Protein AF-A0A2J8B6A9-F1 (afdb_monomer)

Solvent-accessible surface area (backbone atoms only — not comparable to full-atom values): 20763 Å² total; per-residue (Å²): 131,88,84,89,89,77,90,78,90,78,84,80,84,74,83,78,80,90,80,90,82,88,90,84,86,89,86,86,88,81,92,87,88,87,81,89,82,84,91,81,80,84,84,89,86,87,82,90,82,91,85,90,80,90,84,86,85,88,85,85,89,81,91,85,81,88,86,84,85,85,77,95,77,86,82,79,92,72,94,70,81,79,73,77,77,76,77,79,68,84,70,65,89,77,50,70,63,65,80,86,63,52,55,70,68,92,70,58,35,27,42,34,40,38,37,29,28,26,56,57,43,28,68,78,59,47,71,42,78,61,48,86,64,69,74,45,21,16,33,27,40,38,37,31,26,36,53,42,96,89,68,48,78,42,78,34,36,34,23,34,30,25,24,6,26,54,32,63,30,57,81,52,42,59,91,57,18,36,15,68,21,17,18,19,52,43,46,72,40,33,17,51,43,79,83,59,95,60,44,38,93,73,52,44,64,51,57,49,92,70,57,27,48,20,34,27,63,87,54,43,39,83,44,76,41,85,49,74,86,73,58,48,52,52,57,59,38,42,78,81,33,50,60,36,31,29,42,32,30,34,34,21,67,28,45,66,45,78,54,79,64,48,48,55,84,46,30,41,27,18,52,50,86,44,50,40,34,36,76,19,27,39,25,25,42,58,72,53,48,56,53,50,40,38,49,43,47,74,36,45,30,32,33,37,31,32,37,58,68,54,46,78,53,32,28,74,25,63,23,93,51,15,50,52,22,65,86,87,86,68,80,27,67,52,81,71,80,87,56,66,75,44,81,54,135

Mean predicted aligned error: 13.66 Å

pLDDT: mean 78.68, std 28.74, range [24.88, 98.88]

Foldseek 3Di:
DDDDDDDDDDDDDDDDDPDPPDDPDDPDDDPDDDDDDDDDDDDDDDDDDDDDDDDDDDDDDDDDDDDDDDDPDDDDDDDDDDPDPPQDFDPPVQALDDPVLADDDPFAFKEKEKAWALLQAAPVLQPDPFDPPLSNFGKIKIWMWGQDPVRDTGTFWIWIKGFFNQEADLPAFPQNRHAFAAKEWWDAKEACADADPLFAPRYHHDDLVQQFWAQAFVALDTGGDSDPVNRHHGRCSDPVNRQFRNIKIGQHAQNRVPPRRNTHDAIETADDHRRRHDSHHMHTHPVRRSVVSSSVNVTIYMYGYAYRNPCPQHSHGYDHSNRGGDDDHDGHSDDDPDIHIRGHD

Radius of gyration: 29.15 Å; Cα contacts (8 Å, |Δi|>4): 679; chains: 1; bounding box: 104×40×106 Å

Sequence (345 aa):
MNERDSRKSTGKVRVMNKNSWNVMVCALKLCLAAALFWGGSDPMAVEAAVLQKSAGAAVGQQGAEALKHSVWGQVGCAPGTGTEQEQSGIPTDQLSFDVSRFVLPSDAKTLVVVEGFAVNGGREVYQRETVEDTALWNRARVTAFVKGANGNWVPRLQSPAVLGWGGMSNKRHSGDGTTPIGLWRADTPFGWAAPDAGFPSEYEQIIPSLRTQYWSDATNRLEHSHVLTAQSGERLWEDWAKELYAYSLNTGFNRNHTHQGAGSALFLHCTKPGKPSTAGCVAMDPSAMRELLKWYAKGALYVAQAPEGQFEAVYGAFSENGDSAPGTFSPSQRQMPDTATILVP

Nearest PDB structures (foldseek):
  1ewf-assembly1_A  TM=7.718E-01  e=1.422E+00  Homo sapiens
  1bp1-assembly1_A  TM=7.281E-01  e=1.922E+00  Homo sapiens

Structure (mmCIF, N/CA/C/O backbone):
data_AF-A0A2J8B6A9-F1
#
_entry.id   AF-A0A2J8B6A9-F1
#
loop_
_atom_site.group_PDB
_atom_site.id
_atom_site.type_symbol
_atom_site.label_atom_id
_atom_site.label_alt_id
_atom_site.label_comp_id
_atom_site.label_asym_id
_atom_site.label_entity_id
_atom_site.label_seq_id
_atom_site.pdbx_PDB_ins_code
_atom_site.Cartn_x
_atom_site.Cartn_y
_atom_site.Cartn_z
_atom_site.occupancy
_atom_site.B_iso_or_equiv
_atom_site.auth_seq_id
_atom_site.auth_comp_id
_atom_site.auth_asym_id
_atom_site.auth_atom_id
_atom_site.pdbx_PDB_model_num
ATOM 1 N N . MET A 1 1 ? -35.609 7.670 -64.193 1.00 32.97 1 MET A N 1
ATOM 2 C CA . MET A 1 1 ? -34.237 7.654 -64.740 1.00 32.97 1 MET A CA 1
ATOM 3 C C . MET A 1 1 ? -33.288 8.010 -63.602 1.00 32.97 1 MET A C 1
ATOM 5 O O . MET A 1 1 ? -33.583 8.976 -62.913 1.00 32.97 1 MET A O 1
ATOM 9 N N . ASN A 1 2 ? -32.331 7.169 -63.197 1.00 31.22 2 ASN A N 1
ATOM 10 C CA . ASN A 1 2 ? -31.150 6.682 -63.948 1.00 31.22 2 ASN A CA 1
ATOM 11 C C . ASN A 1 2 ? -30.143 7.834 -64.183 1.00 31.22 2 ASN A C 1
ATOM 13 O O . ASN A 1 2 ? -30.568 8.891 -64.628 1.00 31.22 2 ASN A O 1
ATOM 17 N N . GLU A 1 3 ? -28.834 7.707 -63.930 1.00 32.34 3 GLU A N 1
ATOM 18 C CA . GLU A 1 3 ? -28.067 6.578 -63.366 1.00 32.34 3 GLU A CA 1
ATOM 19 C C . GLU A 1 3 ? -26.709 7.036 -62.779 1.00 32.34 3 GLU A C 1
ATOM 21 O O . GLU A 1 3 ? -26.498 8.224 -62.545 1.00 32.34 3 GLU A O 1
ATOM 26 N N . ARG A 1 4 ? -25.818 6.084 -62.466 1.00 34.22 4 ARG A N 1
ATOM 27 C CA . ARG A 1 4 ? -24.545 6.264 -61.741 1.00 34.22 4 ARG A CA 1
ATOM 28 C C . ARG A 1 4 ? -23.380 6.610 -62.676 1.00 34.22 4 ARG A C 1
ATOM 30 O O . ARG A 1 4 ? -23.307 6.035 -63.750 1.00 34.22 4 ARG A O 1
ATOM 37 N N . ASP A 1 5 ? -22.410 7.380 -62.180 1.00 32.41 5 ASP A N 1
ATOM 38 C CA . ASP A 1 5 ? -20.955 7.089 -62.191 1.00 32.41 5 ASP A CA 1
ATOM 39 C C . ASP A 1 5 ? -20.195 8.313 -61.629 1.00 32.41 5 ASP A C 1
ATOM 41 O O . ASP A 1 5 ? -20.717 9.422 -61.647 1.00 32.41 5 ASP A O 1
ATOM 45 N N . SER A 1 6 ? -18.917 8.287 -61.255 1.00 32.38 6 SER A N 1
ATOM 46 C CA . SER A 1 6 ? -18.077 7.477 -60.359 1.00 32.38 6 SER A CA 1
ATOM 47 C C . SER A 1 6 ? -16.661 8.088 -60.449 1.00 32.38 6 SER A C 1
ATOM 49 O O . SER A 1 6 ? -16.291 8.626 -61.490 1.00 32.38 6 SER A O 1
ATOM 51 N N . ARG A 1 7 ? -15.835 7.956 -59.392 1.00 31.31 7 ARG A N 1
ATOM 52 C CA . ARG A 1 7 ? -14.395 8.346 -59.337 1.00 31.31 7 ARG A CA 1
ATOM 53 C C . ARG A 1 7 ? -14.139 9.876 -59.438 1.00 31.31 7 ARG A C 1
ATOM 55 O O . ARG A 1 7 ? -14.638 10.563 -60.309 1.00 31.31 7 ARG A O 1
ATOM 62 N N . LYS A 1 8 ? -13.288 10.499 -58.620 1.00 31.02 8 LYS A N 1
ATOM 63 C CA . LYS A 1 8 ? -11.915 10.106 -58.262 1.00 31.02 8 LYS A CA 1
ATOM 64 C C . LYS A 1 8 ? -11.510 10.668 -56.895 1.00 31.02 8 LYS A C 1
ATOM 66 O O . LYS A 1 8 ? -11.879 11.779 -56.531 1.00 31.02 8 LYS A O 1
ATOM 71 N N . SER A 1 9 ? -10.662 9.925 -56.193 1.00 34.16 9 SER A N 1
ATOM 72 C CA . SER A 1 9 ? -9.953 10.382 -54.999 1.00 34.16 9 SER A CA 1
ATOM 73 C C . SER A 1 9 ? -8.878 11.418 -55.348 1.00 34.16 9 SER A C 1
ATOM 75 O O . SER A 1 9 ? -7.956 11.111 -56.105 1.00 34.16 9 SER A O 1
ATOM 77 N N . THR A 1 10 ? -8.928 12.600 -54.735 1.00 33.00 10 THR A N 1
ATOM 78 C CA . THR A 1 10 ? -7.799 13.540 -54.680 1.00 33.00 10 THR A CA 1
ATOM 79 C C . THR A 1 10 ? -7.288 13.616 -53.244 1.00 33.00 10 THR A C 1
ATOM 81 O O . THR A 1 10 ? -7.925 14.176 -52.353 1.00 33.00 10 THR A O 1
ATOM 84 N N . GLY A 1 11 ? -6.139 12.986 -52.993 1.00 30.36 11 GLY A N 1
ATOM 85 C CA . GLY A 1 11 ? -5.544 12.950 -51.661 1.00 30.36 11 GLY A CA 1
ATOM 86 C C . GLY A 1 11 ? -5.089 14.338 -51.213 1.00 30.36 11 GLY A C 1
ATOM 87 O O . GLY A 1 11 ? -4.263 14.966 -51.873 1.00 30.36 11 GLY A O 1
ATOM 88 N N . LYS A 1 12 ? -5.574 14.802 -50.056 1.00 30.66 12 LYS A N 1
ATOM 89 C CA . LYS A 1 12 ? -4.936 15.912 -49.342 1.00 30.66 12 LYS A CA 1
ATOM 90 C C . LYS A 1 12 ? -3.748 15.369 -48.557 1.00 30.66 12 LYS A C 1
ATOM 92 O O . LYS A 1 12 ? -3.916 14.774 -47.495 1.00 30.66 12 LYS A O 1
ATOM 97 N N . VAL A 1 13 ? -2.549 15.608 -49.083 1.00 28.69 13 VAL A N 1
ATOM 98 C CA . VAL A 1 13 ? -1.290 15.442 -48.352 1.00 28.69 13 VAL A CA 1
ATOM 99 C C . VAL A 1 13 ? -1.339 16.341 -47.116 1.00 28.69 13 VAL A C 1
ATOM 101 O O . VAL A 1 13 ? -1.289 17.566 -47.231 1.00 28.69 13 VAL A O 1
ATOM 104 N N . ARG A 1 14 ? -1.455 15.746 -45.926 1.00 29.11 14 ARG A N 1
ATOM 105 C CA . ARG A 1 14 ? -1.295 16.471 -44.663 1.00 29.11 14 ARG A CA 1
ATOM 106 C C . ARG A 1 14 ? 0.167 16.358 -44.252 1.00 29.11 14 ARG A C 1
ATOM 108 O O . ARG A 1 14 ? 0.639 15.268 -43.942 1.00 29.11 14 ARG A O 1
ATOM 115 N N . VAL A 1 15 ? 0.879 17.481 -44.298 1.00 31.05 15 VAL A N 1
ATOM 116 C CA . VAL A 1 15 ? 2.296 17.568 -43.925 1.00 31.05 15 VAL A CA 1
ATOM 117 C C . VAL A 1 15 ? 2.469 17.074 -42.487 1.00 31.05 15 VAL A C 1
ATOM 119 O O . VAL A 1 15 ? 1.924 17.665 -41.554 1.00 31.05 15 VAL A O 1
ATOM 122 N N . MET A 1 16 ? 3.209 15.978 -42.310 1.00 27.47 16 MET A N 1
ATOM 123 C CA . MET A 1 16 ? 3.571 15.466 -40.990 1.00 27.47 16 MET A CA 1
ATOM 124 C C . MET A 1 16 ? 4.604 16.399 -40.360 1.00 27.47 16 MET A C 1
ATOM 126 O O . MET A 1 16 ? 5.715 16.544 -40.870 1.00 27.47 16 MET A O 1
ATOM 130 N N . ASN A 1 17 ? 4.240 17.018 -39.238 1.00 28.77 17 ASN A N 1
ATOM 131 C CA . ASN A 1 17 ? 5.184 17.772 -38.426 1.00 28.77 17 ASN A CA 1
ATOM 132 C C . ASN A 1 17 ? 6.174 16.792 -37.769 1.00 28.77 17 ASN A C 1
ATOM 134 O O . ASN A 1 17 ? 5.762 15.878 -37.052 1.00 28.77 17 ASN A O 1
ATOM 138 N N . LYS A 1 18 ? 7.476 16.958 -38.027 1.00 35.41 18 LYS A N 1
ATOM 139 C CA . LYS A 1 18 ? 8.529 16.115 -37.448 1.00 35.41 18 LYS A CA 1
ATOM 140 C C . LYS A 1 18 ? 8.746 16.491 -35.981 1.00 35.41 18 LYS A C 1
ATOM 142 O O . LYS A 1 18 ? 9.539 17.378 -35.701 1.00 35.41 18 LYS A O 1
ATOM 147 N N . ASN A 1 19 ? 8.083 15.789 -35.063 1.00 32.94 19 ASN A N 1
ATOM 148 C CA . ASN A 1 19 ? 8.470 15.761 -33.644 1.00 32.94 19 ASN A CA 1
ATOM 149 C C . ASN A 1 19 ? 8.033 14.454 -32.949 1.00 32.94 19 ASN A C 1
ATOM 151 O O . ASN A 1 19 ? 7.480 14.447 -31.856 1.00 32.94 19 ASN A O 1
ATOM 155 N N . SER A 1 20 ? 8.275 13.322 -33.617 1.00 37.12 20 SER A N 1
ATOM 156 C CA . SER A 1 20 ? 7.908 11.971 -33.164 1.00 37.12 20 SER A CA 1
ATOM 157 C C . SER A 1 20 ? 9.138 11.087 -32.896 1.00 37.12 20 SER A C 1
ATOM 159 O O . SER A 1 20 ? 9.178 9.939 -33.330 1.00 37.12 20 SER A O 1
ATOM 161 N N . TRP A 1 21 ? 10.163 11.640 -32.241 1.00 30.45 21 TRP A N 1
ATOM 162 C CA . TRP A 1 21 ? 11.394 10.942 -31.838 1.00 30.45 21 TRP A CA 1
ATOM 163 C C . TRP A 1 21 ? 11.936 11.561 -30.538 1.00 30.45 21 TRP A C 1
ATOM 165 O O . TRP A 1 21 ? 12.802 12.425 -30.607 1.00 30.45 21 TRP A O 1
ATOM 175 N N . ASN A 1 22 ? 11.377 11.177 -29.377 1.00 32.41 22 ASN A N 1
ATOM 176 C CA . ASN A 1 22 ? 12.022 11.227 -28.044 1.00 32.41 22 ASN A CA 1
ATOM 177 C C . ASN A 1 22 ? 11.078 10.753 -26.912 1.00 32.41 22 ASN A C 1
ATOM 179 O O . ASN A 1 22 ? 10.767 11.497 -25.988 1.00 32.41 22 ASN A O 1
ATOM 183 N N . VAL A 1 23 ? 10.643 9.487 -26.957 1.00 34.50 23 VAL A N 1
ATOM 184 C CA . VAL A 1 23 ? 10.072 8.779 -25.785 1.00 34.50 23 VAL A CA 1
ATOM 185 C C . VAL A 1 23 ? 10.621 7.345 -25.749 1.00 34.50 23 VAL A C 1
ATOM 187 O O . VAL A 1 23 ? 9.874 6.377 -25.804 1.00 34.50 23 VAL A O 1
ATOM 190 N N . MET A 1 24 ? 11.954 7.192 -25.765 1.00 31.38 24 MET A N 1
ATOM 191 C CA . MET A 1 24 ? 12.592 5.862 -25.698 1.00 31.38 24 MET A CA 1
ATOM 192 C C . MET A 1 24 ? 14.049 5.866 -25.185 1.00 31.38 24 MET A C 1
ATOM 194 O O . MET A 1 24 ? 14.840 5.009 -25.564 1.00 31.38 24 MET A O 1
ATOM 198 N N . VAL A 1 25 ? 14.434 6.816 -24.319 1.00 31.91 25 VAL A N 1
ATOM 199 C CA . VAL A 1 25 ? 15.733 6.778 -23.607 1.00 31.91 25 VAL A CA 1
ATOM 200 C C . VAL A 1 25 ? 15.581 7.327 -22.182 1.00 31.91 25 VAL A C 1
ATOM 202 O O . VAL A 1 25 ? 15.851 8.498 -21.928 1.00 31.91 25 VAL A O 1
ATOM 205 N N . CYS A 1 26 ? 15.148 6.490 -21.234 1.00 31.34 26 CYS A N 1
ATOM 206 C CA . CYS A 1 26 ? 15.199 6.832 -19.803 1.00 31.34 26 CYS A CA 1
ATOM 207 C C . CYS A 1 26 ? 15.308 5.603 -18.876 1.00 31.34 26 CYS A C 1
ATOM 209 O O . CYS A 1 26 ? 14.661 5.539 -17.840 1.00 31.34 26 CYS A O 1
ATOM 211 N N . ALA A 1 27 ? 16.120 4.611 -19.262 1.00 29.75 27 ALA A N 1
ATOM 212 C CA . ALA A 1 27 ? 16.391 3.420 -18.441 1.00 29.75 27 ALA A CA 1
ATOM 213 C C . ALA A 1 27 ? 17.799 2.815 -18.654 1.00 29.75 27 ALA A C 1
ATOM 215 O O . ALA A 1 27 ? 18.036 1.666 -18.303 1.00 29.75 27 ALA A O 1
ATOM 216 N N . LEU A 1 28 ? 18.741 3.551 -19.264 1.00 30.12 28 LEU A N 1
ATOM 217 C CA . LEU A 1 28 ? 20.089 3.030 -19.538 1.00 30.12 28 LEU A CA 1
ATOM 218 C C . LEU A 1 28 ? 21.162 4.135 -19.516 1.00 30.12 28 LEU A C 1
ATOM 220 O O . LEU A 1 28 ? 21.695 4.524 -20.556 1.00 30.12 28 LEU A O 1
ATOM 224 N N . LYS A 1 29 ? 21.448 4.688 -18.327 1.00 32.31 29 LYS A N 1
ATOM 225 C CA . LYS A 1 29 ? 22.612 5.571 -18.105 1.00 32.31 29 LYS A CA 1
ATOM 226 C C . LYS A 1 29 ? 22.976 5.743 -16.622 1.00 32.31 29 LYS A C 1
ATOM 228 O O . LYS A 1 29 ? 22.876 6.830 -16.072 1.00 32.31 29 LYS A O 1
ATOM 233 N N . LEU A 1 30 ? 23.423 4.656 -16.002 1.00 31.30 30 LEU A N 1
ATOM 234 C CA . LEU A 1 30 ? 24.285 4.600 -14.813 1.00 31.30 30 LEU A CA 1
ATOM 235 C C . LEU A 1 30 ? 24.896 3.183 -14.793 1.00 31.30 30 LEU A C 1
ATOM 237 O O . LEU A 1 30 ? 24.262 2.257 -15.292 1.00 31.30 30 LEU A O 1
ATOM 241 N N . CYS A 1 31 ? 26.129 3.036 -14.294 1.00 30.39 31 CYS A N 1
ATOM 242 C CA . CYS A 1 31 ? 26.956 1.811 -14.352 1.00 30.39 31 CYS A CA 1
ATOM 243 C C . CYS A 1 31 ? 27.620 1.454 -15.705 1.00 30.39 31 CYS A C 1
ATOM 245 O O . CYS A 1 31 ? 27.477 0.336 -16.190 1.00 30.39 31 CYS A O 1
ATOM 247 N N . LEU A 1 32 ? 28.453 2.355 -16.256 1.00 28.86 32 LEU A N 1
ATOM 248 C CA . LEU A 1 32 ? 29.732 1.953 -16.884 1.00 28.86 32 LEU A CA 1
ATOM 249 C C . LEU A 1 32 ? 30.716 3.142 -16.984 1.00 28.86 32 LEU A C 1
ATOM 251 O O . LEU A 1 32 ? 30.678 3.900 -17.950 1.00 28.86 32 LEU A O 1
ATOM 255 N N . ALA A 1 33 ? 31.582 3.326 -15.979 1.00 25.94 33 ALA A N 1
ATOM 256 C CA . ALA A 1 33 ? 32.641 4.349 -16.000 1.00 25.94 33 ALA A CA 1
ATOM 257 C C . ALA A 1 33 ? 33.774 4.082 -14.980 1.00 25.94 33 ALA A C 1
ATOM 259 O O . ALA A 1 33 ? 34.029 4.922 -14.124 1.00 25.94 33 ALA A O 1
ATOM 260 N N . ALA A 1 34 ? 34.443 2.922 -15.051 1.00 30.94 34 ALA A N 1
ATOM 261 C CA . ALA A 1 34 ? 35.724 2.679 -14.359 1.00 30.94 34 ALA A CA 1
ATOM 262 C C . ALA A 1 34 ? 36.461 1.423 -14.884 1.00 30.94 34 ALA A C 1
ATOM 264 O O . ALA A 1 34 ? 36.744 0.502 -14.123 1.00 30.94 34 ALA A O 1
ATOM 265 N N . ALA A 1 35 ? 36.765 1.351 -16.186 1.00 27.75 35 ALA A N 1
ATOM 266 C CA . ALA A 1 35 ? 37.696 0.347 -16.713 1.00 27.75 35 ALA A CA 1
ATOM 267 C C . ALA A 1 35 ? 38.357 0.803 -18.026 1.00 27.75 35 ALA A C 1
ATOM 269 O O . ALA A 1 35 ? 37.677 1.346 -18.893 1.00 27.75 35 ALA A O 1
ATOM 270 N N . LEU A 1 36 ? 39.649 0.464 -18.169 1.00 27.75 36 LEU A N 1
ATOM 271 C CA . LEU A 1 36 ? 40.512 0.554 -19.364 1.00 27.75 36 LEU A CA 1
ATOM 272 C C . LEU A 1 36 ? 41.134 1.924 -19.713 1.00 27.75 36 LEU A C 1
ATOM 274 O O . LEU A 1 36 ? 40.600 2.658 -20.534 1.00 27.75 36 LEU A O 1
ATOM 278 N N . PHE A 1 37 ? 42.322 2.176 -19.135 1.00 27.23 37 PHE A N 1
ATOM 279 C CA . PHE A 1 37 ? 43.530 2.814 -19.717 1.00 27.23 37 PHE A CA 1
ATOM 280 C C . PHE A 1 37 ? 44.555 3.046 -18.579 1.00 27.23 37 PHE A C 1
ATOM 282 O O . PHE A 1 37 ? 44.257 3.807 -17.666 1.00 27.23 37 PHE A O 1
ATOM 289 N N . TRP A 1 38 ? 45.780 2.506 -18.536 1.00 28.06 38 TRP A N 1
ATOM 290 C CA . TRP A 1 38 ? 46.420 1.335 -19.182 1.00 28.06 38 TRP A CA 1
ATOM 291 C C . TRP A 1 38 ? 46.265 0.091 -18.247 1.00 28.06 38 TRP A C 1
ATOM 293 O O . TRP A 1 38 ? 45.371 0.106 -17.407 1.00 28.06 38 TRP A O 1
ATOM 303 N N . GLY A 1 39 ? 46.982 -1.047 -18.300 1.00 25.66 39 GLY A N 1
ATOM 304 C CA . GLY A 1 39 ? 47.982 -1.589 -19.236 1.00 25.66 39 GLY A CA 1
ATOM 305 C C . GLY A 1 39 ? 49.393 -1.796 -18.641 1.00 25.66 39 GLY A C 1
ATOM 306 O O . GLY A 1 39 ? 50.216 -0.896 -18.748 1.00 25.66 39 GLY A O 1
ATOM 307 N N . GLY A 1 40 ? 49.703 -2.999 -18.125 1.00 25.14 40 GLY A N 1
ATOM 308 C CA . GLY A 1 40 ? 51.096 -3.477 -17.976 1.00 25.14 40 GLY A CA 1
ATOM 309 C C . GLY A 1 40 ? 51.511 -4.118 -16.638 1.00 25.14 40 GLY A C 1
ATOM 310 O O . GLY A 1 40 ? 51.745 -3.415 -15.666 1.00 25.14 40 GLY A O 1
ATOM 311 N N . SER A 1 41 ? 51.715 -5.443 -16.671 1.00 29.33 41 SER A N 1
ATOM 312 C CA . SER A 1 41 ? 52.765 -6.219 -15.962 1.00 29.33 41 SER A CA 1
ATOM 313 C C . SER A 1 41 ? 53.006 -6.065 -14.442 1.00 29.33 41 SER A C 1
ATOM 315 O O . SER A 1 41 ? 53.743 -5.187 -14.002 1.00 29.33 41 SER A O 1
ATOM 317 N N . ASP A 1 42 ? 52.576 -7.091 -13.696 1.00 29.08 42 ASP A N 1
ATOM 318 C CA . ASP A 1 42 ? 53.376 -7.769 -12.649 1.00 29.08 42 ASP A CA 1
ATOM 319 C C . ASP A 1 42 ? 54.750 -8.240 -13.214 1.00 29.08 42 ASP A C 1
ATOM 321 O O . ASP A 1 42 ? 54.808 -8.459 -14.433 1.00 29.08 42 ASP A O 1
ATOM 325 N N . PRO A 1 43 ? 55.832 -8.481 -12.415 1.00 40.56 43 PRO A N 1
ATOM 326 C CA . PRO A 1 43 ? 55.732 -9.248 -11.157 1.00 40.56 43 PRO A CA 1
ATOM 327 C C . PRO A 1 43 ? 56.775 -9.011 -10.018 1.00 40.56 43 PRO A C 1
ATOM 329 O O . PRO A 1 43 ? 57.821 -8.396 -10.198 1.00 40.56 43 PRO A O 1
ATOM 332 N N . MET A 1 44 ? 56.542 -9.727 -8.903 1.00 26.81 44 MET A N 1
ATOM 333 C CA . MET A 1 44 ? 57.502 -10.215 -7.880 1.00 26.81 44 MET A CA 1
ATOM 334 C C . MET A 1 44 ? 58.108 -9.248 -6.836 1.00 26.81 44 MET A C 1
ATOM 336 O O . MET A 1 44 ? 58.248 -8.045 -7.024 1.00 26.81 44 MET A O 1
ATOM 340 N N . ALA A 1 45 ? 58.439 -9.838 -5.679 1.00 29.25 45 ALA A N 1
ATOM 341 C CA . ALA A 1 45 ? 58.787 -9.182 -4.415 1.00 29.25 45 ALA A CA 1
ATOM 342 C C . ALA A 1 45 ? 60.301 -9.120 -4.126 1.00 29.25 45 ALA A C 1
ATOM 344 O O . ALA A 1 45 ? 61.033 -10.014 -4.543 1.00 29.25 45 ALA A O 1
ATOM 345 N N . VAL A 1 46 ? 60.732 -8.141 -3.310 1.00 27.83 46 VAL A N 1
ATOM 346 C CA . VAL A 1 46 ? 61.993 -8.158 -2.527 1.00 27.83 46 VAL A CA 1
ATOM 347 C C . VAL A 1 46 ? 61.792 -7.424 -1.183 1.00 27.83 46 VAL A C 1
ATOM 349 O O . VAL A 1 46 ? 60.951 -6.533 -1.071 1.00 27.83 46 VAL A O 1
ATOM 352 N N . GLU A 1 47 ? 62.545 -7.831 -0.159 1.00 27.56 47 GLU A N 1
ATOM 353 C CA . GLU A 1 47 ? 62.461 -7.412 1.250 1.00 27.56 47 GLU A CA 1
ATOM 354 C C . GLU A 1 47 ? 63.223 -6.114 1.632 1.00 27.56 47 GLU A C 1
ATOM 356 O O . GLU A 1 47 ? 64.124 -5.657 0.938 1.00 27.56 47 GLU A O 1
ATOM 361 N N . ALA A 1 48 ? 62.866 -5.591 2.816 1.00 25.25 48 ALA A N 1
ATOM 362 C CA . ALA A 1 48 ? 63.698 -5.016 3.896 1.00 25.25 48 ALA A CA 1
ATOM 363 C C . ALA A 1 48 ? 64.984 -4.179 3.637 1.00 25.25 48 ALA A C 1
ATOM 365 O O . ALA A 1 48 ? 65.995 -4.690 3.173 1.00 25.25 48 ALA A O 1
ATOM 366 N N . ALA A 1 49 ? 65.002 -2.953 4.198 1.00 26.64 49 ALA A N 1
ATOM 367 C CA . ALA A 1 49 ? 66.049 -2.360 5.075 1.00 26.64 49 ALA A CA 1
ATOM 368 C C . ALA A 1 49 ? 65.676 -0.882 5.369 1.00 26.64 49 ALA A C 1
ATOM 370 O O . ALA A 1 49 ? 65.465 -0.103 4.450 1.00 26.64 49 ALA A O 1
ATOM 371 N N . VAL A 1 50 ? 65.378 -0.456 6.603 1.00 24.88 50 VAL A N 1
ATOM 372 C CA . VAL A 1 50 ? 66.318 -0.077 7.684 1.00 24.88 50 VAL A CA 1
ATOM 373 C C . VAL A 1 50 ? 67.354 0.983 7.280 1.00 24.88 50 VAL A C 1
ATOM 375 O O . VAL A 1 50 ? 68.370 0.650 6.681 1.00 24.88 50 VAL A O 1
ATOM 378 N N . LEU A 1 51 ? 67.180 2.220 7.774 1.00 26.92 51 LEU A N 1
ATOM 379 C CA . LEU A 1 51 ? 68.281 3.007 8.354 1.00 26.92 51 LEU A CA 1
ATOM 380 C C . LEU A 1 51 ? 67.779 4.163 9.243 1.00 26.92 51 LEU A C 1
ATOM 382 O O . LEU A 1 51 ? 66.974 4.994 8.835 1.00 26.92 51 LEU A O 1
ATOM 386 N N . GLN A 1 52 ? 68.274 4.202 10.483 1.00 27.86 52 GLN A N 1
ATOM 387 C CA . GLN A 1 52 ? 68.073 5.288 11.451 1.00 27.86 52 GLN A CA 1
ATOM 388 C C . GLN A 1 52 ? 69.128 6.389 11.269 1.00 27.86 52 GLN A C 1
ATOM 390 O O . GLN A 1 52 ? 70.266 6.063 10.927 1.00 27.86 52 GLN A O 1
ATOM 395 N N . LYS A 1 53 ? 68.804 7.629 11.681 1.00 28.73 53 LYS A N 1
ATOM 396 C CA . LYS A 1 53 ? 69.565 8.461 12.659 1.00 28.73 53 LYS A CA 1
ATOM 397 C C . LYS A 1 53 ? 68.909 9.852 12.802 1.00 28.73 53 LYS A C 1
ATOM 399 O O . LYS A 1 53 ? 68.632 10.490 11.800 1.00 28.73 53 LYS A O 1
ATOM 404 N N . SER A 1 54 ? 68.396 10.216 13.989 1.00 28.94 54 SER A N 1
ATOM 405 C CA . SER A 1 54 ? 69.063 10.988 15.077 1.00 28.94 54 SER A CA 1
ATOM 406 C C . SER A 1 54 ? 69.295 12.467 14.720 1.00 28.94 54 SER A C 1
ATOM 408 O O . SER A 1 54 ? 69.793 12.719 13.63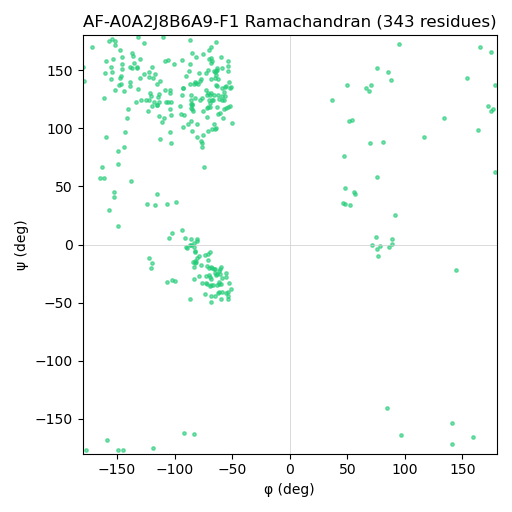4 1.00 28.94 54 SER A O 1
ATOM 410 N N . ALA A 1 55 ? 69.081 13.490 15.552 1.00 27.50 55 ALA A N 1
ATOM 411 C CA . ALA A 1 55 ? 68.603 13.677 16.938 1.00 27.50 55 ALA A CA 1
ATOM 412 C C . ALA A 1 55 ? 68.062 15.142 17.017 1.00 27.50 55 ALA A C 1
ATOM 414 O O . ALA A 1 55 ? 68.212 15.870 16.042 1.00 27.50 55 ALA A O 1
ATOM 415 N N . GLY A 1 56 ? 67.456 15.711 18.064 1.00 25.61 56 GLY A N 1
ATOM 416 C CA . GLY A 1 56 ? 67.084 15.293 19.421 1.00 25.61 56 GLY A CA 1
ATOM 417 C C . GLY A 1 56 ? 67.021 16.544 20.326 1.00 25.61 56 GLY A C 1
ATOM 418 O O . GLY A 1 56 ? 67.825 17.445 20.125 1.00 25.61 56 GLY A O 1
ATOM 419 N N . ALA A 1 57 ? 66.085 16.620 21.282 1.00 28.28 57 ALA A N 1
ATOM 420 C CA . ALA A 1 57 ? 66.088 17.518 22.457 1.00 28.28 57 ALA A CA 1
ATOM 421 C C . ALA A 1 57 ? 64.802 17.306 23.287 1.00 28.28 57 ALA A C 1
ATOM 423 O O . ALA A 1 57 ? 63.716 17.198 22.723 1.00 28.28 57 ALA A O 1
ATOM 424 N N . ALA A 1 58 ? 64.924 17.252 24.616 1.00 26.83 58 ALA A N 1
ATOM 425 C CA . ALA A 1 58 ? 63.803 17.315 25.570 1.00 26.83 58 ALA A CA 1
ATOM 426 C C . ALA A 1 58 ? 63.475 18.807 25.886 1.00 26.83 58 ALA A C 1
ATOM 428 O O . ALA A 1 58 ? 64.175 19.680 25.385 1.00 26.83 58 ALA A O 1
ATOM 429 N N . VAL A 1 59 ? 62.464 19.237 26.655 1.00 27.33 59 VAL A N 1
ATOM 430 C CA . VAL A 1 59 ? 61.736 18.699 27.827 1.00 27.33 59 VAL A CA 1
ATOM 431 C C . VAL A 1 59 ? 60.331 19.340 27.867 1.00 27.33 59 VAL A C 1
ATOM 433 O O . VAL A 1 59 ? 60.191 20.488 27.457 1.00 27.33 59 VAL A O 1
ATOM 436 N N . GLY A 1 60 ? 59.316 18.675 28.440 1.00 26.77 60 GLY A N 1
ATOM 437 C CA . GLY A 1 60 ? 58.074 19.353 28.858 1.00 26.77 60 GLY A CA 1
ATOM 438 C C . GLY A 1 60 ? 56.891 18.418 29.128 1.00 26.77 60 GLY A C 1
ATOM 439 O O . GLY A 1 60 ? 56.202 18.015 28.199 1.00 26.77 60 GLY A O 1
ATOM 440 N N . GLN A 1 61 ? 56.635 18.079 30.395 1.00 26.75 61 GLN A N 1
ATOM 441 C CA . GLN A 1 61 ? 55.415 17.367 30.805 1.00 26.75 61 GLN A CA 1
ATOM 442 C C . GLN A 1 61 ? 54.242 18.344 30.972 1.00 26.75 61 GLN A C 1
ATOM 444 O O . GLN A 1 61 ? 54.433 19.369 31.620 1.00 26.75 61 GLN A O 1
ATOM 449 N N . GLN A 1 62 ? 53.034 17.962 30.534 1.00 29.00 62 GLN A N 1
ATOM 450 C CA . GLN A 1 62 ? 51.809 17.959 31.364 1.00 29.00 62 GLN A CA 1
ATOM 451 C C . GLN A 1 62 ? 50.577 17.431 30.598 1.00 29.00 62 GLN A C 1
ATOM 453 O O . GLN A 1 62 ? 50.375 17.765 29.438 1.00 29.00 62 GLN A O 1
ATOM 458 N N . GLY A 1 63 ? 49.737 16.653 31.295 1.00 26.48 63 GLY A N 1
ATOM 459 C CA . GLY A 1 63 ? 48.284 16.570 31.068 1.00 26.48 63 GLY A CA 1
ATOM 460 C C . GLY A 1 63 ? 47.758 15.908 29.787 1.00 26.48 63 GLY A C 1
ATOM 461 O O . GLY A 1 63 ? 47.378 16.601 28.850 1.00 26.48 63 GLY A O 1
ATOM 462 N N . ALA A 1 64 ? 47.579 14.584 29.806 1.00 28.38 64 ALA A N 1
ATOM 463 C CA . ALA A 1 64 ? 46.630 13.895 28.924 1.00 28.38 64 ALA A CA 1
ATOM 464 C C . ALA A 1 64 ? 45.974 12.723 29.675 1.00 28.38 64 ALA A C 1
ATOM 466 O O . ALA A 1 64 ? 46.552 11.641 29.790 1.00 28.38 64 ALA A O 1
ATOM 467 N N . GLU A 1 65 ? 44.780 12.950 30.222 1.00 28.91 65 GLU A N 1
ATOM 468 C CA . GLU A 1 65 ? 43.956 11.894 30.816 1.00 28.91 65 GLU A CA 1
ATOM 469 C C . GLU A 1 65 ? 43.148 11.155 29.740 1.00 28.91 65 GLU A C 1
ATOM 471 O O . GLU A 1 65 ? 42.597 11.787 28.849 1.00 28.91 65 GLU A O 1
ATOM 476 N N . ALA A 1 66 ? 43.097 9.823 29.883 1.00 28.52 66 ALA A N 1
ATOM 477 C CA . ALA A 1 66 ? 41.917 8.948 29.779 1.00 28.52 66 ALA A CA 1
ATOM 478 C C . ALA A 1 66 ? 40.965 9.083 28.544 1.00 28.52 66 ALA A C 1
ATOM 480 O O . ALA A 1 66 ? 40.558 10.156 28.135 1.00 28.52 66 ALA A O 1
ATOM 481 N N . LEU A 1 67 ? 40.469 8.021 27.898 1.00 29.39 67 LEU A N 1
ATOM 482 C CA . LEU A 1 67 ? 40.247 6.634 28.321 1.00 29.39 67 LEU A CA 1
ATOM 483 C C . LEU A 1 67 ? 40.449 5.662 27.141 1.00 29.39 67 LEU A C 1
ATOM 485 O O . LEU A 1 67 ? 40.022 5.928 26.018 1.00 29.39 67 LEU A O 1
ATOM 489 N N . LYS A 1 68 ? 40.979 4.468 27.423 1.00 25.92 68 LYS A N 1
ATOM 490 C CA . LYS A 1 68 ? 40.736 3.256 26.625 1.00 25.92 68 LYS A CA 1
ATOM 491 C C . LYS A 1 68 ? 40.489 2.070 27.558 1.00 25.92 68 LYS A C 1
ATOM 493 O O . LYS A 1 68 ? 41.099 1.991 28.618 1.00 25.92 68 LYS A O 1
ATOM 498 N N . HIS A 1 69 ? 39.706 1.120 27.045 1.00 28.27 69 HIS A N 1
ATOM 499 C CA . HIS A 1 69 ? 39.434 -0.235 27.543 1.00 28.27 69 HIS A CA 1
ATOM 500 C C . HIS A 1 69 ? 38.338 -0.457 28.594 1.00 28.27 69 HIS A C 1
ATOM 502 O O . HIS A 1 69 ? 38.146 0.301 29.539 1.00 28.27 69 HIS A O 1
ATOM 508 N N . SER A 1 70 ? 37.773 -1.664 28.442 1.00 27.31 70 SER A N 1
ATOM 509 C CA . SER A 1 70 ? 37.030 -2.479 29.408 1.00 27.31 70 SER A CA 1
ATOM 510 C C . SER A 1 70 ? 35.512 -2.231 29.493 1.00 27.31 70 SER A C 1
ATOM 512 O O . SER A 1 70 ? 35.064 -1.100 29.367 1.00 27.31 70 SER A O 1
ATOM 514 N N . VAL A 1 71 ? 34.663 -3.256 29.666 1.00 27.55 71 VAL A N 1
ATOM 515 C CA . VAL A 1 71 ? 34.851 -4.721 29.509 1.00 27.55 71 VAL A CA 1
ATOM 516 C C . VAL A 1 71 ? 33.470 -5.379 29.320 1.00 27.55 71 VAL A C 1
ATOM 518 O O . VAL A 1 71 ? 32.460 -4.819 29.738 1.00 27.55 71 VAL A O 1
ATOM 521 N N . TRP A 1 72 ? 33.412 -6.580 28.734 1.00 29.12 72 TRP A N 1
ATOM 522 C CA . TRP A 1 72 ? 32.222 -7.440 28.820 1.00 29.12 72 TRP A CA 1
ATOM 523 C C . TRP A 1 72 ? 31.991 -7.894 30.273 1.00 29.12 72 TRP A C 1
ATOM 525 O O . TRP A 1 72 ? 32.691 -8.778 30.768 1.00 29.12 72 TRP A O 1
ATOM 535 N N . GLY A 1 73 ? 31.017 -7.293 30.956 1.00 27.06 73 GLY A N 1
ATOM 536 C CA . GLY A 1 73 ? 30.605 -7.691 32.303 1.00 27.06 73 GLY A CA 1
ATOM 537 C C . GLY A 1 73 ? 29.577 -8.823 32.280 1.00 27.06 73 GLY A C 1
ATOM 538 O O . GLY A 1 73 ? 28.517 -8.689 31.672 1.00 27.06 73 GLY A O 1
ATOM 539 N N . GLN A 1 74 ? 29.872 -9.927 32.969 1.00 28.97 74 GLN A N 1
ATOM 540 C CA . GLN A 1 74 ? 28.887 -10.971 33.268 1.00 28.97 74 GLN A CA 1
ATOM 541 C C . GLN A 1 74 ? 27.788 -10.414 34.185 1.00 28.97 74 GLN A C 1
ATOM 543 O O . GLN A 1 74 ? 28.089 -9.667 35.116 1.00 28.97 74 GLN A O 1
ATOM 548 N N . VAL A 1 75 ? 26.538 -10.844 33.992 1.00 32.38 75 VAL A N 1
ATOM 549 C CA . VAL A 1 75 ? 25.444 -10.582 34.942 1.00 32.38 75 VAL A CA 1
ATOM 550 C C . VAL A 1 75 ? 24.970 -11.910 35.528 1.00 32.38 75 VAL A C 1
ATOM 552 O O . VAL A 1 75 ? 24.586 -12.819 34.795 1.00 32.38 75 VAL A O 1
ATOM 555 N N . GLY A 1 76 ? 25.067 -12.042 36.851 1.00 26.33 76 GLY A N 1
ATOM 556 C CA . GLY A 1 76 ? 24.663 -13.241 37.584 1.00 26.33 76 GLY A CA 1
ATOM 557 C C . GLY A 1 76 ? 23.157 -13.300 37.849 1.00 26.33 76 GLY A C 1
ATOM 558 O O . GLY A 1 76 ? 22.459 -12.290 37.808 1.00 26.33 76 GLY A O 1
ATOM 559 N N . CYS A 1 77 ? 22.660 -14.498 38.157 1.00 28.64 77 CYS A N 1
ATOM 560 C CA . CYS A 1 77 ? 21.259 -14.713 38.510 1.00 28.64 77 CYS A CA 1
ATOM 561 C C . CYS A 1 77 ? 20.923 -14.144 39.898 1.00 28.64 77 CYS A C 1
ATOM 563 O O . CYS A 1 77 ? 21.536 -14.529 40.893 1.00 28.64 77 CYS A O 1
ATOM 565 N N . ALA A 1 78 ? 19.869 -13.334 39.969 1.00 31.25 78 ALA A N 1
ATOM 566 C CA . ALA A 1 78 ? 19.090 -13.091 41.180 1.00 31.25 78 ALA A CA 1
ATOM 567 C C . ALA A 1 78 ? 17.597 -13.049 40.793 1.00 31.25 78 ALA A C 1
ATOM 569 O O . ALA A 1 78 ? 17.274 -12.504 39.734 1.00 31.25 78 ALA A O 1
ATOM 570 N N . PRO A 1 79 ? 16.678 -13.627 41.590 1.00 34.81 79 PRO A N 1
ATOM 571 C CA . PRO A 1 79 ? 15.260 -13.666 41.251 1.00 34.81 79 PRO A CA 1
ATOM 572 C C . PRO A 1 79 ? 14.607 -12.304 41.518 1.00 34.81 79 PRO A C 1
ATOM 574 O O . PRO A 1 79 ? 14.101 -12.038 42.606 1.00 34.81 79 PRO A O 1
ATOM 577 N N . GLY A 1 80 ? 14.626 -11.431 40.511 1.00 31.28 80 GLY A N 1
ATOM 578 C CA . GLY A 1 80 ? 13.817 -10.216 40.504 1.00 31.28 80 GLY A CA 1
ATOM 579 C C . GLY A 1 80 ? 12.335 -10.565 40.384 1.00 31.28 80 GLY A C 1
ATOM 580 O O . GLY A 1 80 ? 11.945 -11.334 39.507 1.00 31.28 80 GLY A O 1
ATOM 581 N N . THR A 1 81 ? 11.506 -9.995 41.260 1.00 31.44 81 THR A N 1
ATOM 582 C CA . THR A 1 81 ? 10.045 -10.061 41.153 1.00 31.44 81 THR A CA 1
ATOM 583 C C . THR A 1 81 ? 9.615 -9.527 39.793 1.00 31.44 81 THR A C 1
ATOM 585 O O . THR A 1 81 ? 9.848 -8.355 39.498 1.00 31.44 81 THR A O 1
ATOM 588 N N . GLY A 1 82 ? 9.000 -10.381 38.974 1.00 27.77 82 GLY A N 1
ATOM 589 C CA . GLY A 1 82 ? 8.508 -9.994 37.660 1.00 27.77 82 GLY A CA 1
ATOM 590 C C . GLY A 1 82 ? 7.407 -8.950 37.787 1.00 27.77 82 GLY A C 1
ATOM 591 O O . GLY A 1 82 ? 6.257 -9.294 38.039 1.00 27.77 82 GLY A O 1
ATOM 592 N N . THR A 1 83 ? 7.757 -7.682 37.584 1.00 29.48 83 THR A N 1
ATOM 593 C CA . THR A 1 83 ? 6.795 -6.695 37.106 1.00 29.48 83 THR A CA 1
ATOM 594 C C . THR A 1 83 ? 6.355 -7.169 35.731 1.00 29.48 83 THR A C 1
ATOM 596 O O . THR A 1 83 ? 7.176 -7.206 34.808 1.00 29.48 83 THR A O 1
ATOM 599 N N . GLU A 1 84 ? 5.094 -7.572 35.604 1.00 31.14 84 GLU A N 1
ATOM 600 C CA . GLU A 1 84 ? 4.486 -7.833 34.305 1.00 31.14 84 GLU A CA 1
ATOM 601 C C . GLU A 1 84 ? 4.730 -6.603 33.427 1.00 31.14 84 GLU A C 1
ATOM 603 O O . GLU A 1 84 ? 4.350 -5.487 33.787 1.00 31.14 84 GLU A O 1
ATOM 608 N N . GLN A 1 85 ? 5.429 -6.785 32.303 1.00 29.39 85 GLN A N 1
ATOM 609 C CA . GLN A 1 85 ? 5.486 -5.743 31.290 1.00 29.39 85 GLN A CA 1
ATOM 610 C C . GLN A 1 85 ? 4.083 -5.630 30.710 1.00 29.39 85 GLN A C 1
ATOM 612 O O . GLN A 1 85 ? 3.681 -6.448 29.882 1.00 29.39 85 GLN A O 1
ATOM 617 N N . GLU A 1 86 ? 3.346 -4.634 31.194 1.00 33.66 86 GLU A N 1
ATOM 618 C CA . GLU A 1 86 ? 2.079 -4.192 30.637 1.00 33.66 86 GLU A CA 1
ATOM 619 C C . GLU A 1 86 ? 2.286 -3.986 29.130 1.00 33.66 86 GLU A C 1
ATOM 621 O O . GLU A 1 86 ? 2.979 -3.060 28.705 1.00 33.66 86 GLU A O 1
ATOM 626 N N . GLN A 1 87 ? 1.774 -4.921 28.320 1.00 43.44 87 GLN A N 1
ATOM 627 C CA . GLN A 1 87 ? 1.871 -4.839 26.867 1.00 43.44 87 GLN A CA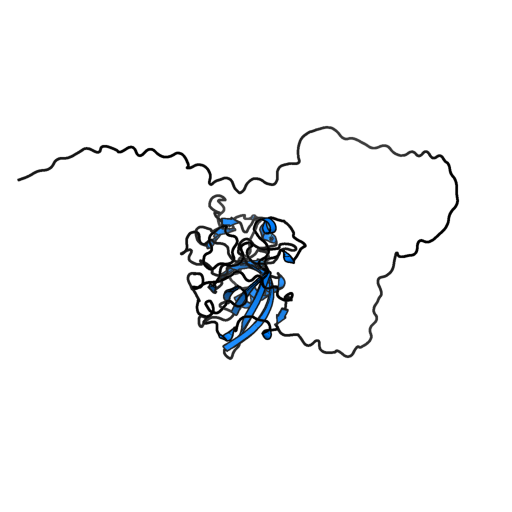 1
ATOM 628 C C . GLN A 1 87 ? 1.071 -3.616 26.433 1.00 43.44 87 GLN A C 1
ATOM 630 O O . GLN A 1 87 ? -0.158 -3.673 26.357 1.00 43.44 87 GLN A O 1
ATOM 635 N N . SER A 1 88 ? 1.764 -2.505 26.181 1.00 58.75 88 SER A N 1
ATOM 636 C CA . SER A 1 88 ? 1.115 -1.276 25.755 1.00 58.75 88 SER A CA 1
ATOM 637 C C . SER A 1 88 ? 0.394 -1.534 24.435 1.00 58.75 88 SER A C 1
ATOM 639 O O . SER A 1 88 ? 0.995 -1.829 23.399 1.00 58.75 88 SER A O 1
ATOM 641 N N . GLY A 1 89 ? -0.936 -1.474 24.499 1.00 82.88 89 GLY A N 1
ATOM 642 C CA . GLY A 1 89 ? -1.778 -1.580 23.320 1.00 82.88 89 GLY A CA 1
ATOM 643 C C . GLY A 1 89 ? -1.460 -0.464 22.326 1.00 82.88 89 GLY A C 1
ATOM 644 O O . GLY A 1 89 ? -0.888 0.570 22.672 1.00 82.88 89 GLY A O 1
ATOM 645 N N . ILE A 1 90 ? -1.861 -0.665 21.073 1.00 91.00 90 ILE A N 1
ATOM 646 C CA . ILE A 1 90 ? -1.744 0.370 20.043 1.00 91.00 90 ILE A CA 1
ATOM 647 C C . ILE A 1 90 ? -2.537 1.613 20.505 1.00 91.00 90 ILE A C 1
ATOM 649 O O . ILE A 1 90 ? -3.729 1.472 20.791 1.00 91.00 90 ILE A O 1
ATOM 653 N N . PRO A 1 91 ? -1.915 2.807 20.590 1.00 89.44 91 PRO A N 1
ATOM 654 C CA . PRO A 1 91 ? -2.538 4.004 21.157 1.00 89.44 91 PRO A CA 1
ATOM 655 C C . PRO A 1 91 ? -3.545 4.614 20.174 1.00 89.44 91 PRO A C 1
ATOM 657 O O . PRO A 1 91 ? -3.236 5.507 19.382 1.00 89.44 91 PRO A O 1
ATOM 660 N N . THR A 1 92 ? -4.771 4.088 20.181 1.00 89.06 92 THR A N 1
ATOM 661 C CA . THR A 1 92 ? -5.833 4.499 19.249 1.00 89.06 92 THR A CA 1
ATOM 662 C C . THR A 1 92 ? -6.347 5.917 19.486 1.00 89.06 92 THR A C 1
ATOM 664 O O . THR A 1 92 ? -6.937 6.503 18.587 1.00 89.06 92 THR A O 1
ATOM 667 N N . ASP A 1 93 ? -6.110 6.477 20.672 1.00 88.44 93 ASP A N 1
ATOM 668 C CA . ASP A 1 93 ? -6.387 7.873 21.029 1.00 88.44 93 ASP A CA 1
ATOM 669 C C . ASP A 1 93 ? -5.543 8.877 20.225 1.00 88.44 93 ASP A C 1
ATOM 671 O O . ASP A 1 93 ? -5.927 10.036 20.079 1.00 88.44 93 ASP A O 1
ATOM 675 N N . GLN A 1 94 ? -4.414 8.432 19.665 1.00 87.50 94 GLN A N 1
ATOM 676 C CA . GLN A 1 94 ? -3.518 9.260 18.857 1.00 87.50 94 GLN A CA 1
ATOM 677 C C . GLN A 1 94 ? -3.864 9.271 17.361 1.00 87.50 94 GLN A C 1
ATOM 679 O O . GLN A 1 94 ? -3.163 9.932 16.590 1.00 87.50 94 GLN A O 1
ATOM 684 N N . LEU A 1 95 ? -4.874 8.516 16.919 1.00 92.88 95 LEU A N 1
ATOM 685 C CA . LEU A 1 95 ? -5.279 8.415 15.513 1.00 92.88 95 LEU A CA 1
ATOM 686 C C . LEU A 1 95 ? -6.171 9.602 15.126 1.00 92.88 95 LEU A C 1
ATOM 688 O O . LEU A 1 95 ? -7.074 9.974 15.870 1.00 92.88 95 LEU A O 1
ATOM 692 N N . SER A 1 96 ? -5.974 10.173 13.935 1.00 94.62 96 SER A N 1
ATOM 693 C CA . SER A 1 96 ? -6.822 11.275 13.441 1.00 94.62 96 SER A CA 1
ATOM 694 C C . SER A 1 96 ? -8.158 10.816 12.834 1.00 94.62 96 SER A C 1
ATOM 696 O O . SER A 1 96 ? -8.914 11.627 12.293 1.00 94.62 96 SER A O 1
ATOM 698 N N . PHE A 1 97 ? -8.451 9.516 12.903 1.00 95.94 97 PHE A N 1
ATOM 699 C CA . PHE A 1 97 ? -9.613 8.875 12.298 1.00 95.94 97 PHE A CA 1
ATOM 700 C C . PHE A 1 97 ? -10.321 7.940 13.278 1.00 95.94 97 PHE A C 1
ATOM 702 O O . PHE A 1 97 ? -9.706 7.349 14.162 1.00 95.94 97 PHE A O 1
ATOM 709 N N . ASP A 1 98 ? -11.620 7.752 13.062 1.00 97.31 98 ASP A N 1
ATOM 710 C CA . ASP A 1 98 ? -12.433 6.781 13.788 1.00 97.31 98 ASP A CA 1
ATOM 711 C C . ASP A 1 98 ? -12.665 5.558 12.896 1.00 97.31 98 ASP A C 1
ATOM 713 O O . ASP A 1 98 ? -13.371 5.611 11.887 1.00 97.31 98 ASP A O 1
ATOM 717 N N . VAL A 1 99 ? -12.059 4.435 13.283 1.00 97.56 99 VAL A N 1
ATOM 718 C CA . VAL A 1 99 ? -12.129 3.173 12.539 1.00 97.56 99 VAL A CA 1
ATOM 719 C C . VAL A 1 99 ? -13.565 2.637 12.394 1.00 97.56 99 VAL A C 1
ATOM 721 O O . VAL A 1 99 ? -13.866 1.924 11.437 1.00 97.56 99 VAL A O 1
ATOM 724 N N . SER A 1 100 ? -14.481 2.995 13.300 1.00 96.62 100 SER A N 1
ATOM 725 C CA . SER A 1 100 ? -15.877 2.543 13.255 1.00 96.62 100 SER A CA 1
ATOM 726 C C . SER A 1 100 ? -16.689 3.185 12.124 1.00 96.62 100 SER A C 1
ATOM 728 O O . SER A 1 100 ? -17.712 2.633 11.719 1.00 96.62 100 SER A O 1
ATOM 730 N N . ARG A 1 101 ? -16.216 4.312 11.571 1.00 98.00 101 ARG A N 1
ATOM 731 C CA . ARG A 1 101 ? -16.906 5.073 10.518 1.00 98.00 101 ARG A CA 1
ATOM 732 C C . ARG A 1 101 ? -16.706 4.510 9.108 1.00 98.00 101 ARG A C 1
ATOM 734 O O . ARG A 1 101 ? -17.445 4.900 8.207 1.00 98.00 101 ARG A O 1
ATOM 741 N N . PHE A 1 102 ? -15.737 3.615 8.894 1.00 98.38 102 PHE A N 1
ATOM 742 C CA . PHE A 1 102 ? -15.483 3.030 7.573 1.00 98.38 102 PHE A CA 1
ATOM 743 C C . PHE A 1 102 ? -16.611 2.087 7.133 1.00 98.38 102 PHE A C 1
ATOM 745 O O . PHE A 1 102 ? -16.850 1.038 7.737 1.00 98.38 102 PHE A O 1
ATOM 752 N N . VAL A 1 103 ? -17.261 2.436 6.024 1.00 97.81 103 VAL A N 1
ATOM 753 C CA . VAL A 1 103 ? -18.277 1.618 5.360 1.00 97.81 103 VAL A CA 1
ATOM 754 C C . VAL A 1 103 ? -17.572 0.642 4.423 1.00 97.81 103 VAL A C 1
ATOM 756 O O . VAL A 1 103 ? -17.054 1.017 3.372 1.00 97.81 103 VAL A O 1
ATOM 759 N N . LEU A 1 104 ? -17.545 -0.625 4.827 1.00 97.50 104 LEU A N 1
ATOM 760 C CA . LEU A 1 104 ? -16.837 -1.704 4.141 1.00 97.50 104 LEU A CA 1
ATOM 761 C C . LEU A 1 104 ? -17.797 -2.816 3.696 1.00 97.50 104 LEU A C 1
ATOM 763 O O . LEU A 1 104 ? -18.815 -3.037 4.363 1.00 97.50 104 LEU A O 1
ATOM 767 N N . PRO A 1 105 ? -17.464 -3.567 2.629 1.00 97.38 105 PRO A N 1
ATOM 768 C CA . PRO A 1 105 ? -18.172 -4.792 2.267 1.00 97.38 105 PRO A CA 1
ATOM 769 C C . PRO A 1 105 ? -18.256 -5.801 3.423 1.00 97.38 105 PRO A C 1
ATOM 771 O O . PRO A 1 105 ? -17.425 -5.829 4.335 1.00 97.38 105 PRO A O 1
ATOM 774 N N . SER A 1 106 ? -19.283 -6.653 3.397 1.00 96.00 106 SER A N 1
ATOM 775 C CA . SER A 1 106 ? -19.599 -7.567 4.505 1.00 96.00 106 SER A CA 1
ATOM 776 C C . SER A 1 106 ? -18.561 -8.673 4.733 1.00 96.00 106 SER A C 1
ATOM 778 O O . SER A 1 106 ? -18.503 -9.228 5.835 1.00 96.00 106 SER A O 1
ATOM 780 N N . ASP A 1 107 ? -17.724 -8.982 3.739 1.00 97.00 107 ASP A N 1
ATOM 781 C CA . ASP A 1 107 ? -16.643 -9.966 3.843 1.00 97.00 107 ASP A CA 1
ATOM 782 C C . ASP A 1 107 ? -15.376 -9.420 4.526 1.00 97.00 107 ASP A C 1
ATOM 784 O O . ASP A 1 107 ? -14.533 -10.224 4.932 1.00 97.00 107 ASP A O 1
ATOM 788 N N . ALA A 1 108 ? -15.269 -8.100 4.732 1.00 97.94 108 ALA A N 1
ATOM 789 C CA . ALA A 1 108 ? -14.114 -7.446 5.344 1.00 97.94 108 ALA A CA 1
ATOM 790 C C . ALA A 1 108 ? -13.745 -8.046 6.712 1.00 97.94 108 ALA A C 1
ATOM 792 O O . ALA A 1 108 ? -14.521 -7.991 7.675 1.00 97.94 108 ALA A O 1
ATOM 793 N N . LYS A 1 109 ? -12.528 -8.600 6.790 1.00 98.19 109 LYS A N 1
ATOM 794 C CA . LYS A 1 109 ? -11.913 -9.143 8.014 1.00 98.19 109 LYS A CA 1
ATOM 795 C C . LYS A 1 109 ? -10.811 -8.245 8.553 1.00 98.19 109 LYS A C 1
ATOM 797 O O . LYS A 1 109 ? -10.668 -8.150 9.769 1.00 98.19 109 LYS A O 1
ATOM 802 N N . THR A 1 110 ? -10.098 -7.563 7.661 1.00 98.56 110 THR A N 1
ATOM 803 C CA . THR A 1 110 ? -8.963 -6.704 8.001 1.00 98.56 110 THR A CA 1
ATOM 804 C C . THR A 1 110 ? -9.115 -5.351 7.308 1.00 98.56 110 THR A C 1
ATOM 806 O O . THR A 1 110 ? -9.410 -5.294 6.116 1.00 98.56 110 THR A O 1
ATOM 809 N N . LEU A 1 111 ? -8.899 -4.261 8.041 1.00 98.75 111 LEU A N 1
ATOM 810 C CA . LEU A 1 111 ? -8.797 -2.903 7.509 1.00 98.75 111 LEU A CA 1
ATOM 811 C C . LEU A 1 111 ? -7.418 -2.345 7.857 1.00 98.75 111 LEU A C 1
ATOM 813 O O . LEU A 1 111 ? -7.080 -2.202 9.027 1.00 98.75 111 LEU A O 1
ATOM 817 N N . VAL A 1 112 ? -6.639 -1.999 6.842 1.00 98.81 112 VAL A N 1
ATOM 818 C CA . VAL A 1 112 ? -5.410 -1.217 6.962 1.00 98.81 112 VAL A CA 1
ATOM 819 C C . VAL A 1 112 ? -5.753 0.242 6.735 1.00 98.81 112 VAL A C 1
ATOM 821 O O . VAL A 1 112 ? -6.356 0.580 5.721 1.00 98.81 112 VAL A O 1
ATOM 824 N N . VAL A 1 113 ? -5.334 1.109 7.646 1.00 98.81 113 VAL A N 1
ATOM 825 C CA . VAL A 1 113 ? -5.415 2.557 7.473 1.00 98.81 113 VAL A CA 1
ATOM 826 C C . VAL A 1 113 ? -3.998 3.108 7.377 1.00 98.81 113 VAL A C 1
ATOM 828 O O . VAL A 1 113 ? -3.181 2.887 8.271 1.00 98.81 113 VAL A O 1
ATOM 831 N N . VAL A 1 114 ? -3.711 3.799 6.273 1.00 98.56 114 VAL A N 1
ATOM 832 C CA . VAL A 1 114 ? -2.479 4.561 6.064 1.00 98.56 114 VAL A CA 1
ATOM 833 C C . VAL A 1 114 ? -2.787 6.041 6.231 1.00 98.56 114 VAL A C 1
ATOM 835 O O . VAL A 1 114 ? -3.543 6.624 5.453 1.00 98.56 114 VAL A O 1
ATOM 838 N N . GLU A 1 115 ? -2.170 6.633 7.241 1.00 96.69 115 GLU A N 1
ATOM 839 C CA . GLU A 1 115 ? -2.302 8.033 7.625 1.00 96.69 115 GLU A CA 1
ATOM 840 C C . GLU A 1 115 ? -0.997 8.762 7.278 1.00 96.69 115 GLU A C 1
ATOM 842 O O . GLU A 1 115 ? 0.041 8.502 7.887 1.00 96.69 115 GLU A O 1
ATOM 847 N N . GLY A 1 116 ? -1.025 9.621 6.254 1.00 96.25 116 GLY A N 1
ATOM 848 C CA . GLY A 1 116 ? 0.160 10.321 5.743 1.00 96.25 116 GLY A CA 1
ATOM 849 C C . GLY A 1 116 ? 0.394 11.696 6.374 1.00 96.25 116 GLY A C 1
ATOM 850 O O . GLY A 1 116 ? -0.532 12.501 6.478 1.00 96.25 116 GLY A O 1
ATOM 851 N N . PHE A 1 117 ? 1.637 11.996 6.750 1.00 93.38 117 PHE A N 1
ATOM 852 C CA . PHE A 1 117 ? 2.024 13.244 7.420 1.00 93.38 117 PHE A CA 1
ATOM 853 C C . PHE A 1 117 ? 3.485 13.625 7.125 1.00 93.38 117 PHE A C 1
ATOM 855 O O . PHE A 1 117 ? 4.211 12.886 6.464 1.00 93.38 117 PHE A O 1
ATOM 862 N N . ALA A 1 118 ? 3.924 14.797 7.595 1.00 84.31 118 ALA A N 1
ATOM 863 C CA . ALA A 1 118 ? 5.285 15.303 7.395 1.00 84.31 118 ALA A CA 1
ATOM 864 C C . ALA A 1 118 ? 5.778 15.216 5.926 1.00 84.31 118 ALA A C 1
ATOM 866 O O . ALA A 1 118 ? 6.867 14.717 5.659 1.00 84.31 118 ALA A O 1
ATOM 867 N N . VAL A 1 119 ? 4.982 15.671 4.951 1.00 79.38 119 VAL A N 1
ATOM 868 C CA . VAL A 1 119 ? 5.392 15.684 3.529 1.00 79.38 119 VAL A CA 1
ATOM 869 C C . VAL A 1 119 ? 6.380 16.833 3.272 1.00 79.38 119 VAL A C 1
ATOM 871 O O . VAL A 1 119 ? 5.975 17.940 2.914 1.00 79.38 119 VAL A O 1
ATOM 874 N N . ASN A 1 120 ? 7.672 16.566 3.484 1.00 81.38 120 ASN A N 1
ATOM 875 C CA . ASN A 1 120 ? 8.749 17.572 3.466 1.00 81.38 120 ASN A CA 1
ATOM 876 C C . ASN A 1 120 ? 9.826 17.316 2.398 1.00 81.38 120 ASN A C 1
ATOM 878 O O . ASN A 1 120 ? 10.645 18.191 2.115 1.00 81.38 120 ASN A O 1
ATOM 882 N N . GLY A 1 121 ? 9.867 16.104 1.846 1.00 81.12 121 GLY A N 1
ATOM 883 C CA . GLY A 1 121 ? 10.790 15.712 0.793 1.00 81.12 121 GLY A CA 1
ATOM 884 C C . GLY A 1 121 ? 10.305 16.112 -0.601 1.00 81.12 121 GLY A C 1
ATOM 885 O O . GLY A 1 121 ? 9.415 16.935 -0.794 1.00 81.12 121 GLY A O 1
ATOM 886 N N . GLY A 1 122 ? 10.906 15.485 -1.606 1.00 92.62 122 GLY A N 1
ATOM 887 C CA . GLY A 1 122 ? 10.552 15.664 -3.009 1.00 92.62 122 GLY A CA 1
ATOM 888 C C . GLY A 1 122 ? 11.382 14.743 -3.895 1.00 92.62 122 GLY A C 1
ATOM 889 O O . GLY A 1 122 ? 12.196 13.959 -3.399 1.00 92.62 122 GLY A O 1
ATOM 890 N N . ARG A 1 123 ? 11.217 14.851 -5.217 1.00 95.75 123 ARG A N 1
ATOM 891 C CA . ARG A 1 123 ? 11.888 13.972 -6.190 1.00 95.75 123 ARG A CA 1
ATOM 892 C C . ARG A 1 123 ? 13.412 13.921 -6.020 1.00 95.75 123 ARG A C 1
ATOM 894 O O . ARG A 1 123 ? 13.987 12.839 -6.078 1.00 95.75 123 ARG A O 1
ATOM 901 N N . GLU A 1 124 ? 14.051 15.060 -5.760 1.00 95.88 124 GLU A N 1
ATOM 902 C CA . GLU A 1 124 ? 15.506 15.153 -5.552 1.00 95.88 124 GLU A CA 1
ATOM 903 C C . GLU A 1 124 ? 15.978 14.436 -4.278 1.00 95.88 124 GLU A C 1
ATOM 905 O O . GLU A 1 124 ? 17.062 13.859 -4.249 1.00 95.88 124 GLU A O 1
ATOM 910 N N . VAL A 1 125 ? 15.161 14.455 -3.220 1.00 95.25 125 VAL A N 1
ATOM 911 C CA . VAL A 1 125 ? 15.431 13.745 -1.960 1.00 95.25 125 VAL A CA 1
ATOM 912 C C . VAL A 1 125 ? 15.226 12.241 -2.161 1.00 95.25 125 VAL A C 1
ATOM 914 O O . VAL A 1 125 ? 16.069 11.445 -1.760 1.00 95.25 125 VAL A O 1
ATOM 917 N N . TYR A 1 126 ? 14.159 11.851 -2.864 1.00 95.75 126 TYR A N 1
ATOM 918 C CA . TYR A 1 126 ? 13.878 10.463 -3.241 1.00 95.75 126 TYR A CA 1
ATOM 919 C C . TYR A 1 126 ? 14.959 9.834 -4.129 1.00 95.75 126 TYR A C 1
ATOM 921 O O . TYR A 1 126 ? 15.227 8.639 -4.019 1.00 95.75 126 TYR A O 1
ATOM 929 N N . GLN A 1 127 ? 15.597 10.609 -5.005 1.00 95.19 127 GLN A N 1
ATOM 930 C CA . GLN A 1 127 ? 16.658 10.112 -5.887 1.00 95.19 127 GLN A CA 1
ATOM 931 C C . GLN A 1 127 ? 17.965 9.772 -5.154 1.00 95.19 127 GLN A C 1
ATOM 933 O O . GLN A 1 127 ? 18.812 9.090 -5.727 1.00 95.19 127 GLN A O 1
ATOM 938 N N . ARG A 1 128 ? 18.128 10.190 -3.892 1.00 95.19 128 ARG A N 1
ATOM 939 C CA . ARG A 1 128 ? 19.277 9.816 -3.054 1.00 95.19 128 ARG A CA 1
ATOM 940 C C . ARG A 1 128 ? 19.169 8.352 -2.628 1.00 95.19 128 ARG A C 1
ATOM 942 O O . ARG A 1 128 ? 18.069 7.827 -2.432 1.00 95.19 128 ARG A O 1
ATOM 949 N N . GLU A 1 129 ? 20.309 7.685 -2.483 1.00 91.38 129 GLU A N 1
ATOM 950 C CA . GLU A 1 129 ? 20.352 6.298 -2.011 1.00 91.38 129 GLU A CA 1
ATOM 951 C C . GLU A 1 129 ? 19.933 6.207 -0.538 1.00 91.38 129 GLU A C 1
ATOM 953 O O . GLU A 1 129 ? 19.018 5.452 -0.208 1.00 91.38 129 GLU A O 1
ATOM 958 N N . THR A 1 130 ? 20.531 7.054 0.304 1.00 94.69 130 THR A N 1
ATOM 959 C CA . THR A 1 130 ? 20.235 7.207 1.732 1.00 94.69 130 THR A CA 1
ATOM 960 C C . THR A 1 130 ? 20.087 8.684 2.113 1.00 94.69 130 THR A C 1
ATOM 962 O O . THR A 1 130 ? 20.665 9.572 1.481 1.00 94.69 130 THR A O 1
ATOM 965 N N . VAL A 1 131 ? 19.287 8.957 3.147 1.00 94.81 131 VAL A N 1
ATOM 966 C CA . VAL A 1 131 ? 19.082 10.283 3.748 1.00 94.81 131 VAL A CA 1
ATOM 967 C C . VAL A 1 131 ? 18.983 10.134 5.265 1.00 94.81 131 VAL A C 1
ATOM 969 O O . VAL A 1 131 ? 17.988 9.625 5.775 1.00 94.81 131 VAL A O 1
ATOM 972 N N . GLU A 1 132 ? 20.008 10.593 5.981 1.00 93.50 132 GLU A N 1
ATOM 973 C CA . GLU A 1 132 ? 20.068 10.548 7.453 1.00 93.50 132 GLU A CA 1
ATOM 974 C C . GLU A 1 132 ? 19.131 11.568 8.116 1.00 93.50 132 GLU A C 1
ATOM 976 O O . GLU A 1 132 ? 18.572 11.299 9.177 1.00 93.50 132 GLU A O 1
ATOM 981 N N . ASP A 1 133 ? 18.924 12.727 7.481 1.00 92.69 133 ASP A N 1
ATOM 982 C CA . ASP A 1 133 ? 18.018 13.760 7.983 1.00 92.69 133 ASP A CA 1
ATOM 983 C C . ASP A 1 133 ? 16.552 13.321 7.841 1.00 92.69 133 ASP A C 1
ATOM 985 O O . ASP A 1 133 ? 15.921 13.450 6.786 1.00 92.69 133 ASP A O 1
ATOM 989 N N . THR A 1 134 ? 16.007 12.808 8.944 1.00 89.81 134 THR A N 1
ATOM 990 C CA . THR A 1 134 ? 14.628 12.318 9.030 1.00 89.81 134 THR A CA 1
ATOM 991 C C . THR A 1 134 ? 13.567 13.422 8.957 1.00 89.81 134 THR A C 1
ATOM 993 O O . THR A 1 134 ? 12.378 13.098 8.875 1.00 89.81 134 THR A O 1
ATOM 996 N N . ALA A 1 135 ? 13.948 14.708 8.950 1.00 89.44 135 ALA A N 1
ATOM 997 C CA . ALA A 1 135 ? 13.024 15.808 8.677 1.00 89.44 135 ALA A CA 1
ATOM 998 C C . ALA A 1 135 ? 12.628 15.869 7.191 1.00 89.44 135 ALA A C 1
ATOM 1000 O O . ALA A 1 135 ? 11.519 16.291 6.875 1.00 89.44 135 ALA A O 1
ATOM 1001 N N . LEU A 1 136 ? 13.489 15.385 6.284 1.00 91.88 136 LEU A N 1
ATOM 1002 C CA . LEU A 1 136 ? 13.259 15.341 4.830 1.00 91.88 136 LEU A CA 1
ATOM 1003 C C . LEU A 1 136 ? 12.426 14.130 4.361 1.00 91.88 136 LEU A C 1
ATOM 1005 O O . LEU A 1 136 ? 12.236 13.935 3.158 1.00 91.88 136 LEU A O 1
ATOM 1009 N N . TRP A 1 137 ? 11.984 13.275 5.284 1.00 93.69 137 TRP A N 1
ATOM 1010 C CA . TRP A 1 137 ? 11.251 12.046 4.976 1.00 93.69 137 TRP A CA 1
ATOM 1011 C C . TRP A 1 137 ? 9.753 12.320 4.856 1.00 93.69 137 TRP A C 1
ATOM 1013 O O . TRP A 1 137 ? 9.199 13.014 5.703 1.00 93.69 137 TRP A O 1
ATOM 1023 N N . ASN A 1 138 ? 9.087 11.716 3.867 1.00 95.50 138 ASN A N 1
ATOM 1024 C CA . ASN A 1 138 ? 7.628 11.768 3.749 1.00 95.50 138 ASN A CA 1
ATOM 1025 C C . ASN A 1 138 ? 7.031 10.604 4.539 1.00 95.50 138 ASN A C 1
ATOM 1027 O O . ASN A 1 138 ? 7.100 9.455 4.096 1.00 95.50 138 ASN A O 1
ATOM 1031 N N . ARG A 1 139 ? 6.476 10.893 5.716 1.00 95.56 139 ARG A N 1
ATOM 1032 C CA . ARG A 1 139 ? 6.124 9.877 6.713 1.00 95.56 139 ARG A CA 1
ATOM 1033 C C . ARG A 1 139 ? 4.673 9.406 6.592 1.00 95.56 139 ARG A C 1
ATOM 1035 O O . ARG A 1 139 ? 3.795 10.080 6.056 1.00 95.56 139 ARG A O 1
ATOM 1042 N N . ALA A 1 140 ? 4.425 8.224 7.130 1.00 96.50 140 ALA A N 1
ATOM 1043 C CA . ALA A 1 140 ? 3.099 7.684 7.354 1.00 96.50 140 ALA A CA 1
ATOM 1044 C C . ALA A 1 140 ? 3.073 6.842 8.631 1.00 96.50 140 ALA A C 1
ATOM 1046 O O . ALA A 1 140 ? 4.101 6.344 9.097 1.00 96.50 140 ALA A O 1
ATOM 1047 N N . ARG A 1 141 ? 1.868 6.624 9.148 1.00 96.94 141 ARG A N 1
ATOM 1048 C CA . ARG A 1 141 ? 1.557 5.574 10.115 1.00 96.94 141 ARG A CA 1
ATOM 1049 C C . ARG A 1 141 ? 0.638 4.571 9.437 1.00 96.94 141 ARG A C 1
ATOM 1051 O O . ARG A 1 141 ? -0.364 4.952 8.834 1.00 96.94 141 ARG A O 1
ATOM 1058 N N . VAL A 1 142 ? 0.996 3.295 9.525 1.00 98.38 142 VAL A N 1
ATOM 1059 C CA . VAL A 1 142 ? 0.151 2.185 9.080 1.00 98.38 142 VAL A CA 1
ATOM 1060 C C . VAL A 1 142 ? -0.416 1.506 10.312 1.00 98.38 142 VAL A C 1
ATOM 1062 O O . VAL A 1 142 ? 0.352 1.024 11.143 1.00 98.38 142 VAL A O 1
ATOM 1065 N N . THR A 1 143 ? -1.740 1.427 10.405 1.00 98.50 143 THR A N 1
ATOM 1066 C CA . THR A 1 143 ? -2.432 0.693 11.470 1.00 98.50 143 THR A CA 1
ATOM 1067 C C . THR A 1 143 ? -3.374 -0.326 10.843 1.00 98.50 143 THR A C 1
ATOM 1069 O O . THR A 1 143 ? -4.231 0.045 10.041 1.00 98.50 143 THR A O 1
ATOM 1072 N N . ALA A 1 144 ? -3.235 -1.606 11.192 1.00 98.44 144 ALA A N 1
ATOM 1073 C CA . ALA A 1 144 ? -4.156 -2.652 10.755 1.00 98.44 144 ALA A CA 1
ATOM 1074 C C . ALA A 1 144 ? -5.094 -3.062 11.892 1.00 98.44 144 ALA A C 1
ATOM 1076 O O . ALA A 1 144 ? -4.665 -3.374 13.007 1.00 98.44 144 ALA A O 1
ATOM 1077 N N . PHE A 1 145 ? -6.382 -3.097 11.574 1.00 98.50 145 PHE A N 1
ATOM 1078 C CA . PHE A 1 145 ? -7.468 -3.499 12.448 1.00 98.50 145 PHE A CA 1
ATOM 1079 C C . PHE A 1 145 ? -8.085 -4.792 11.941 1.00 98.50 145 PHE A C 1
ATOM 1081 O O . PHE A 1 145 ? -8.289 -4.967 10.741 1.00 98.50 145 PHE A O 1
ATOM 1088 N N . VAL A 1 146 ? -8.435 -5.677 12.864 1.00 97.94 146 VAL A N 1
ATOM 1089 C CA . VAL A 1 146 ? -9.085 -6.954 12.573 1.00 97.94 146 VAL A CA 1
ATOM 1090 C C . VAL A 1 146 ? -10.475 -6.944 13.180 1.00 97.94 146 VAL A C 1
ATOM 1092 O O . VAL A 1 146 ? -10.672 -6.476 14.304 1.00 97.94 146 VAL A O 1
ATOM 1095 N N . LYS A 1 147 ? -11.448 -7.455 12.430 1.00 97.00 147 LYS A N 1
ATOM 1096 C CA . LYS A 1 147 ? -12.847 -7.479 12.842 1.00 97.00 147 LYS A CA 1
ATOM 1097 C C . LYS A 1 147 ? -13.079 -8.560 13.899 1.00 97.00 147 LYS A C 1
ATOM 1099 O O . LYS A 1 147 ? -12.930 -9.750 13.620 1.00 97.00 147 LYS A O 1
ATOM 1104 N N . GLY A 1 148 ? -13.430 -8.145 15.113 1.00 93.94 148 GLY A N 1
ATOM 1105 C CA . GLY A 1 148 ? -13.766 -9.025 16.227 1.00 93.94 148 GLY A CA 1
ATOM 1106 C C . GLY A 1 148 ? -15.096 -9.758 16.028 1.00 93.94 148 GLY A C 1
ATOM 1107 O O . GLY A 1 148 ? -15.902 -9.419 15.160 1.00 93.94 148 GLY A O 1
ATOM 1108 N N . ALA A 1 149 ? -15.357 -10.766 16.866 1.00 90.94 149 ALA A N 1
ATOM 1109 C CA . ALA A 1 149 ? -16.557 -11.606 16.766 1.00 90.94 149 ALA A CA 1
ATOM 1110 C C . ALA A 1 149 ? -17.879 -10.840 16.990 1.00 90.94 149 ALA A C 1
ATOM 1112 O O . ALA A 1 149 ? -18.912 -11.226 16.453 1.00 90.94 149 ALA A O 1
ATOM 1113 N N . ASN A 1 150 ? -17.844 -9.737 17.743 1.00 91.75 150 ASN A N 1
ATOM 1114 C CA . ASN A 1 150 ? -18.968 -8.811 17.937 1.00 91.75 150 ASN A CA 1
ATOM 1115 C C . ASN A 1 150 ? -19.063 -7.730 16.834 1.00 91.75 150 ASN A C 1
ATOM 1117 O O . ASN A 1 150 ? -19.885 -6.824 16.936 1.00 91.75 150 ASN A O 1
ATOM 1121 N N . GLY A 1 151 ? -18.214 -7.797 15.803 1.00 90.81 151 GLY A N 1
ATOM 1122 C CA . GLY A 1 151 ? -18.170 -6.852 14.688 1.00 90.81 151 GLY A CA 1
ATOM 1123 C C . GLY A 1 151 ? -17.320 -5.597 14.910 1.00 90.81 151 GLY A C 1
ATOM 1124 O O . GLY A 1 151 ? -17.210 -4.808 13.971 1.00 90.81 151 GLY A O 1
ATOM 1125 N N . ASN A 1 152 ? -16.712 -5.405 16.089 1.00 94.44 152 ASN A N 1
ATOM 1126 C CA . ASN A 1 152 ? -15.836 -4.259 16.349 1.00 94.44 152 ASN A CA 1
ATOM 1127 C C . ASN A 1 152 ? -14.505 -4.351 15.578 1.00 94.44 152 ASN A C 1
ATOM 1129 O O . ASN A 1 152 ? -14.081 -5.428 15.165 1.00 94.44 152 ASN A O 1
ATOM 1133 N N . TRP A 1 153 ? -13.827 -3.219 15.399 1.00 97.25 153 TRP A N 1
ATOM 1134 C CA . TRP A 1 153 ? -12.474 -3.175 14.846 1.00 97.25 153 TRP A CA 1
ATOM 1135 C C . TRP A 1 153 ? -11.455 -3.146 15.985 1.00 97.25 153 TRP A C 1
ATOM 1137 O O . TRP A 1 153 ? -11.456 -2.220 16.793 1.00 97.25 153 TRP A O 1
ATOM 1147 N N . VAL A 1 154 ? -10.589 -4.158 16.053 1.00 96.94 154 VAL A N 1
ATOM 1148 C CA . VAL A 1 154 ? -9.539 -4.280 17.075 1.00 96.94 154 VAL A CA 1
ATOM 1149 C C . VAL A 1 154 ? -8.183 -4.004 16.425 1.00 96.94 154 VAL A C 1
ATOM 1151 O O . VAL A 1 154 ? -7.849 -4.700 15.464 1.00 96.94 154 VAL A O 1
ATOM 1154 N N . PRO A 1 155 ? -7.384 -3.030 16.897 1.00 97.19 155 PRO A N 1
ATOM 1155 C CA . PRO A 1 155 ? -6.054 -2.780 16.348 1.00 97.19 155 PRO A CA 1
ATOM 1156 C C . PRO A 1 155 ? -5.134 -3.973 16.643 1.00 97.19 155 PRO A C 1
ATOM 1158 O O . PRO A 1 155 ? -5.044 -4.428 17.782 1.00 97.19 155 PRO A O 1
ATOM 1161 N N . ARG A 1 156 ? -4.464 -4.496 15.612 1.00 97.12 156 ARG A N 1
ATOM 1162 C CA . ARG A 1 156 ? -3.554 -5.657 15.705 1.00 97.12 156 ARG A CA 1
ATOM 1163 C C . ARG A 1 156 ? -2.122 -5.364 15.285 1.00 97.12 156 ARG A C 1
ATOM 1165 O O . ARG A 1 156 ? -1.211 -6.092 15.664 1.00 97.12 156 ARG A O 1
ATOM 1172 N N . LEU A 1 157 ? -1.919 -4.302 14.520 1.00 96.88 157 LEU A N 1
ATOM 1173 C CA . LEU A 1 157 ? -0.611 -3.892 14.037 1.00 96.88 157 LEU A CA 1
ATOM 1174 C C . LEU A 1 157 ? -0.561 -2.374 13.945 1.00 96.88 157 LEU A C 1
ATOM 1176 O O . LEU A 1 157 ? -1.506 -1.760 13.454 1.00 96.88 157 LEU A O 1
ATOM 1180 N N . GLN A 1 158 ? 0.558 -1.793 14.358 1.00 97.69 158 GLN A N 1
ATOM 1181 C CA . GLN A 1 158 ? 0.959 -0.430 14.031 1.00 97.69 158 GLN A CA 1
ATOM 1182 C C . GLN A 1 158 ? 2.406 -0.455 13.528 1.00 97.69 158 GLN A C 1
ATOM 1184 O O . GLN A 1 158 ? 3.217 -1.229 14.032 1.00 97.69 158 GLN A O 1
ATOM 1189 N N . SER A 1 159 ? 2.741 0.382 12.550 1.00 97.38 159 SER A N 1
ATOM 1190 C CA . SER A 1 159 ? 4.102 0.538 12.034 1.00 97.38 159 SER A CA 1
ATOM 1191 C C . SER A 1 159 ? 4.357 1.978 11.582 1.00 97.38 159 SER A C 1
ATOM 1193 O O . SER A 1 159 ? 3.464 2.581 10.975 1.00 97.38 159 SER A O 1
ATOM 1195 N N . PRO A 1 160 ? 5.574 2.521 11.784 1.00 96.19 160 PRO A N 1
ATOM 1196 C CA . PRO A 1 160 ? 6.036 3.655 10.999 1.00 96.19 160 PRO A CA 1
ATOM 1197 C C . PRO A 1 160 ? 6.129 3.242 9.529 1.00 96.19 160 PRO A C 1
ATOM 1199 O O . PRO A 1 160 ? 6.381 2.075 9.203 1.00 96.19 160 PRO A O 1
ATOM 1202 N N . ALA A 1 161 ? 5.932 4.207 8.643 1.00 97.44 161 ALA A N 1
ATOM 1203 C CA . ALA A 1 161 ? 6.041 4.023 7.211 1.00 97.44 161 ALA A CA 1
ATOM 1204 C C . ALA A 1 161 ? 6.546 5.294 6.518 1.00 97.44 161 ALA A C 1
ATOM 1206 O O . ALA A 1 161 ? 6.560 6.383 7.095 1.00 97.44 161 ALA A O 1
ATOM 1207 N N . VAL A 1 162 ? 6.931 5.149 5.253 1.00 97.38 162 VAL A N 1
ATOM 1208 C CA . VAL A 1 162 ? 7.154 6.262 4.325 1.00 97.38 162 VAL A CA 1
ATOM 1209 C C . VAL A 1 162 ? 6.268 6.109 3.095 1.00 97.38 162 VAL A C 1
ATOM 1211 O O . VAL A 1 162 ? 5.948 4.994 2.679 1.00 97.38 162 VAL A O 1
ATOM 1214 N N . LEU A 1 163 ? 5.861 7.236 2.521 1.00 97.56 163 LEU A N 1
ATOM 1215 C CA . LEU A 1 163 ? 4.951 7.302 1.376 1.00 97.56 163 LEU A CA 1
ATOM 1216 C C . LEU A 1 163 ? 5.611 7.971 0.159 1.00 97.56 163 LEU A C 1
ATOM 1218 O O . LEU A 1 163 ? 6.809 8.274 0.167 1.00 97.56 163 LEU A O 1
ATOM 1222 N N . GLY A 1 164 ? 4.839 8.171 -0.907 1.00 97.81 164 GLY A N 1
ATOM 1223 C CA . GLY A 1 164 ? 5.299 8.757 -2.162 1.00 97.81 164 GLY A CA 1
ATOM 1224 C C . GLY A 1 164 ? 6.022 10.102 -2.009 1.00 97.81 164 GLY A C 1
ATOM 1225 O O . GLY A 1 164 ? 5.618 10.968 -1.231 1.00 97.81 164 GLY A O 1
ATOM 1226 N N . TRP A 1 165 ? 7.095 10.324 -2.772 1.00 97.12 165 TRP A N 1
ATOM 1227 C CA . TRP A 1 165 ? 7.868 11.572 -2.725 1.00 97.12 165 TRP A CA 1
ATOM 1228 C C . TRP A 1 165 ? 7.061 12.826 -3.094 1.00 97.12 165 TRP A C 1
ATOM 1230 O O . TRP A 1 165 ? 7.439 13.923 -2.689 1.00 97.12 165 TRP A O 1
ATOM 1240 N N . GLY A 1 166 ? 5.946 12.674 -3.816 1.00 96.06 166 GLY A N 1
ATOM 1241 C CA . GLY A 1 166 ? 4.985 13.740 -4.125 1.00 96.06 166 GLY A CA 1
ATOM 1242 C C . GLY A 1 166 ? 3.912 13.964 -3.048 1.00 96.06 166 GLY A C 1
ATOM 1243 O O . GLY A 1 166 ? 3.048 14.819 -3.220 1.00 96.06 166 GLY A O 1
ATOM 1244 N N . GLY A 1 167 ? 3.928 13.202 -1.950 1.00 96.50 167 GLY A N 1
ATOM 1245 C CA . GLY A 1 167 ? 2.871 13.204 -0.938 1.00 96.50 167 GLY A CA 1
ATOM 1246 C C . GLY A 1 167 ? 1.720 12.269 -1.312 1.00 96.50 167 GLY A C 1
ATOM 1247 O O . GLY A 1 167 ? 1.946 11.176 -1.832 1.00 96.50 167 GLY A O 1
ATOM 1248 N N . MET A 1 168 ? 0.480 12.690 -1.052 1.00 97.62 168 MET A N 1
ATOM 1249 C CA . MET A 1 168 ? -0.731 11.922 -1.375 1.00 97.62 168 MET A CA 1
ATOM 1250 C C . MET A 1 168 ? -1.666 12.723 -2.284 1.00 97.62 168 MET A C 1
ATOM 1252 O O . MET A 1 168 ? -1.783 13.937 -2.122 1.00 97.62 168 MET A O 1
ATOM 1256 N N . SER A 1 169 ? -2.355 12.058 -3.216 1.00 96.62 169 SER A N 1
ATOM 1257 C CA . SER A 1 169 ? -3.270 12.710 -4.162 1.00 96.62 169 SER A CA 1
ATOM 1258 C C . SER A 1 169 ? -4.442 11.815 -4.568 1.00 96.62 169 SER A C 1
ATOM 1260 O O . SER A 1 169 ? -4.261 10.648 -4.912 1.00 96.62 169 SER A O 1
ATOM 1262 N N . ASN A 1 170 ? -5.653 12.383 -4.618 1.00 96.62 170 ASN A N 1
ATOM 1263 C CA . ASN A 1 170 ? -6.815 11.751 -5.256 1.00 96.62 170 ASN A CA 1
ATOM 1264 C C . ASN A 1 170 ? -6.911 12.048 -6.767 1.00 96.62 170 ASN A C 1
ATOM 1266 O O . ASN A 1 170 ? -7.820 11.561 -7.435 1.00 96.62 170 ASN A O 1
ATOM 1270 N N . LYS A 1 171 ? -5.970 12.826 -7.318 1.00 95.25 171 LYS A N 1
ATOM 1271 C CA . LYS A 1 171 ? -5.884 13.228 -8.735 1.00 95.25 171 LYS A CA 1
ATOM 1272 C C . LYS A 1 171 ? -4.531 12.842 -9.339 1.00 95.25 171 LYS A C 1
ATOM 1274 O O . LYS A 1 171 ? -3.958 13.602 -10.118 1.00 95.25 171 LYS A O 1
ATOM 1279 N N . ARG A 1 172 ? -3.985 11.705 -8.901 1.00 94.75 172 ARG A N 1
ATOM 1280 C CA . ARG A 1 172 ? -2.640 11.271 -9.275 1.00 94.75 172 ARG A CA 1
ATOM 1281 C C . ARG A 1 172 ? -2.513 10.884 -10.745 1.00 94.75 172 ARG A C 1
ATOM 1283 O O . ARG A 1 172 ? -3.481 10.440 -11.362 1.00 94.75 172 ARG A O 1
ATOM 1290 N N . HIS A 1 173 ? -1.294 10.951 -11.260 1.00 94.62 173 HIS A N 1
ATOM 1291 C CA . HIS A 1 173 ? -0.912 10.359 -12.536 1.00 94.62 173 HIS A CA 1
ATOM 1292 C C . HIS A 1 173 ? 0.440 9.640 -12.452 1.00 94.62 173 HIS A C 1
ATOM 1294 O O . HIS A 1 173 ? 1.246 9.860 -11.550 1.00 94.62 173 HIS A O 1
ATOM 1300 N N . SER A 1 174 ? 0.718 8.765 -13.419 1.00 94.19 174 SER A N 1
ATOM 1301 C CA . SER A 1 174 ? 1.995 8.057 -13.488 1.00 94.19 174 SER A CA 1
ATOM 1302 C C . SER A 1 174 ? 3.173 9.042 -13.503 1.00 94.19 174 SER A C 1
ATOM 1304 O O . SER A 1 174 ? 3.132 10.078 -14.174 1.00 94.19 174 SER A O 1
ATOM 1306 N N . GLY A 1 175 ? 4.211 8.729 -12.724 1.00 94.19 175 GLY A N 1
ATOM 1307 C CA . GLY A 1 175 ? 5.414 9.548 -12.573 1.00 94.19 175 GLY A CA 1
ATOM 1308 C C . GLY A 1 175 ? 5.308 10.774 -11.652 1.00 94.19 175 GLY A C 1
ATOM 1309 O O . GLY A 1 175 ? 6.328 11.440 -11.472 1.00 94.19 175 GLY A O 1
ATOM 1310 N N . ASP A 1 176 ? 4.148 11.077 -11.052 1.00 96.00 176 ASP A N 1
ATOM 1311 C CA . ASP A 1 176 ? 3.993 12.219 -10.127 1.00 96.00 176 ASP A CA 1
ATOM 1312 C C . ASP A 1 176 ? 4.517 11.973 -8.701 1.00 96.00 176 ASP A C 1
ATOM 1314 O O . ASP A 1 176 ? 4.624 12.905 -7.906 1.00 96.00 176 ASP A O 1
ATOM 1318 N N . GLY A 1 177 ? 4.858 10.722 -8.379 1.00 96.44 177 GLY A N 1
ATOM 1319 C CA . GLY A 1 177 ? 5.406 10.344 -7.081 1.00 96.44 177 GLY A CA 1
ATOM 1320 C C . GLY A 1 177 ? 4.406 10.303 -5.933 1.00 96.44 177 GLY A C 1
ATOM 1321 O O . GLY A 1 177 ? 4.840 10.159 -4.796 1.00 96.44 177 GLY A O 1
ATOM 1322 N N . THR A 1 178 ? 3.106 10.467 -6.174 1.00 97.56 178 THR A N 1
ATOM 1323 C CA . THR A 1 178 ? 2.094 10.544 -5.114 1.00 97.56 178 THR A CA 1
ATOM 1324 C C . THR A 1 178 ? 1.530 9.169 -4.758 1.00 97.56 178 THR A C 1
ATOM 1326 O O . THR A 1 178 ? 1.341 8.309 -5.622 1.00 97.56 178 THR A O 1
ATOM 1329 N N . THR A 1 179 ? 1.221 8.961 -3.483 1.00 98.19 179 THR A N 1
ATOM 1330 C CA . THR A 1 179 ? 0.411 7.834 -2.997 1.00 98.19 179 THR A CA 1
ATOM 1331 C C . THR A 1 179 ? -1.075 8.134 -3.237 1.00 98.19 179 THR A C 1
ATOM 1333 O O . THR A 1 179 ? -1.493 9.281 -3.048 1.00 98.19 179 THR A O 1
ATOM 1336 N N . PRO A 1 180 ? -1.890 7.167 -3.697 1.00 97.75 180 PRO A N 1
ATOM 1337 C CA . PRO A 1 180 ? -3.296 7.419 -3.978 1.00 97.75 180 PRO A CA 1
ATOM 1338 C C . PRO A 1 180 ? -4.064 7.699 -2.679 1.00 97.75 180 PRO A C 1
ATOM 1340 O O . PRO A 1 180 ? -3.655 7.304 -1.588 1.00 97.75 180 PRO A O 1
ATOM 1343 N N . ILE A 1 181 ? -5.201 8.379 -2.798 1.00 98.50 181 ILE A N 1
ATOM 1344 C CA . ILE A 1 181 ? -6.136 8.606 -1.689 1.00 98.50 181 ILE A CA 1
ATOM 1345 C C . ILE A 1 181 ? -7.436 7.877 -2.012 1.00 98.50 181 ILE A C 1
ATOM 1347 O O . ILE A 1 181 ? -8.007 8.092 -3.083 1.00 98.50 181 ILE A O 1
ATOM 1351 N N . GLY A 1 182 ? -7.920 7.039 -1.099 1.00 98.31 182 GLY A N 1
ATOM 1352 C CA . GLY A 1 182 ? -9.134 6.250 -1.302 1.00 98.31 182 GLY A CA 1
ATOM 1353 C C . GLY A 1 182 ? -9.239 5.025 -0.405 1.00 98.31 182 GLY A C 1
ATOM 1354 O O . GLY A 1 182 ? -8.539 4.921 0.604 1.00 98.31 182 GLY A O 1
ATOM 1355 N N . LEU A 1 183 ? -10.167 4.135 -0.760 1.00 98.75 183 LEU A N 1
ATOM 1356 C CA . LEU A 1 183 ? -10.478 2.918 -0.021 1.00 98.75 183 LEU A CA 1
ATOM 1357 C C . LEU A 1 183 ? -10.737 1.760 -0.991 1.00 98.75 183 LEU A C 1
ATOM 1359 O O . LEU A 1 183 ? -11.703 1.782 -1.754 1.00 98.75 183 LEU A O 1
ATOM 1363 N N . TRP A 1 184 ? -9.896 0.730 -0.936 1.00 98.25 184 TRP A N 1
ATOM 1364 C CA . TRP A 1 184 ? -9.930 -0.385 -1.891 1.00 98.25 184 TRP A CA 1
ATOM 1365 C C . TRP A 1 184 ? -9.772 -1.733 -1.201 1.00 98.25 184 TRP A C 1
ATOM 1367 O O . TRP A 1 184 ? -9.357 -1.816 -0.045 1.00 98.25 184 TRP A O 1
ATOM 1377 N N . ARG A 1 185 ? -10.094 -2.802 -1.929 1.00 98.25 185 ARG A N 1
ATOM 1378 C CA . ARG A 1 185 ? -9.773 -4.176 -1.544 1.00 98.25 185 ARG A CA 1
ATOM 1379 C C . ARG A 1 185 ? -8.352 -4.493 -2.007 1.00 98.25 185 ARG A C 1
ATOM 1381 O O . ARG A 1 185 ? -8.097 -4.450 -3.208 1.00 98.25 185 ARG A O 1
ATOM 1388 N N . ALA A 1 186 ? -7.468 -4.849 -1.081 1.00 98.31 186 ALA A N 1
ATOM 1389 C CA . ALA A 1 186 ? -6.143 -5.341 -1.437 1.00 98.31 186 ALA A CA 1
ATOM 1390 C C . ALA A 1 186 ? -6.234 -6.686 -2.166 1.00 98.31 186 ALA A C 1
ATOM 1392 O O . ALA A 1 186 ? -7.121 -7.499 -1.889 1.00 98.31 186 ALA A O 1
ATOM 1393 N N . ASP A 1 187 ? -5.285 -6.942 -3.057 1.00 95.94 187 ASP A N 1
ATOM 1394 C CA . ASP A 1 187 ? -5.102 -8.247 -3.686 1.00 95.94 187 ASP A CA 1
ATOM 1395 C C . ASP A 1 187 ? -3.620 -8.546 -3.937 1.00 95.94 187 ASP A C 1
ATOM 1397 O O . ASP A 1 187 ? -2.747 -7.787 -3.521 1.00 95.94 187 ASP A O 1
ATOM 1401 N N . THR A 1 188 ? -3.347 -9.693 -4.563 1.00 98.31 188 THR A N 1
ATOM 1402 C CA . THR A 1 188 ? -2.017 -10.114 -5.029 1.00 98.31 188 THR A CA 1
ATOM 1403 C C . THR A 1 188 ? -0.910 -9.920 -3.974 1.00 98.31 188 THR A C 1
ATOM 1405 O O . THR A 1 188 ? -0.119 -8.979 -4.059 1.00 98.31 188 THR A O 1
ATOM 1408 N N . PRO A 1 189 ? -0.847 -10.793 -2.954 1.00 98.69 189 PRO A N 1
ATOM 1409 C CA . PRO A 1 189 ? 0.303 -10.879 -2.058 1.00 98.69 189 PRO A CA 1
ATOM 1410 C C . PRO A 1 189 ? 1.501 -11.497 -2.802 1.00 98.69 189 PRO A C 1
ATOM 1412 O O . PRO A 1 189 ? 1.360 -12.539 -3.439 1.00 98.69 189 PRO A O 1
ATOM 1415 N N . PHE A 1 190 ? 2.680 -10.877 -2.734 1.00 98.88 190 PHE A N 1
ATOM 1416 C CA . PHE A 1 190 ? 3.885 -11.363 -3.424 1.00 98.88 190 PHE A CA 1
ATOM 1417 C C . PHE A 1 190 ? 5.176 -10.959 -2.700 1.00 98.88 190 PHE A C 1
ATOM 1419 O O . PHE A 1 190 ? 5.151 -10.150 -1.773 1.00 98.88 190 PHE A O 1
ATOM 1426 N N . GLY A 1 191 ? 6.324 -11.481 -3.134 1.00 98.56 191 GLY A N 1
ATOM 1427 C CA . GLY A 1 191 ? 7.626 -10.980 -2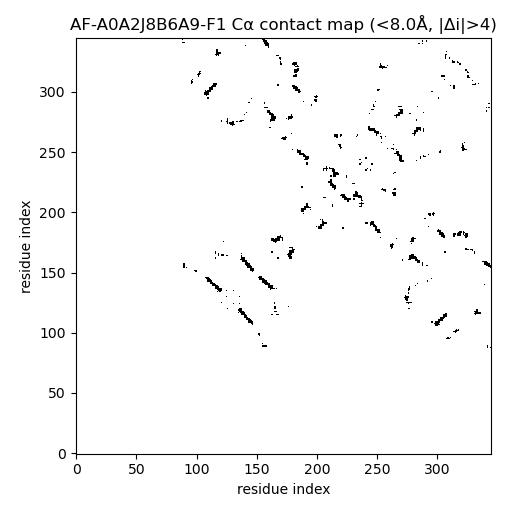.678 1.00 98.56 191 GLY A CA 1
ATOM 1428 C C . GLY A 1 191 ? 8.811 -11.889 -2.988 1.00 98.56 191 GLY A C 1
ATOM 1429 O O . GLY A 1 191 ? 8.656 -13.025 -3.425 1.00 98.56 191 GLY A O 1
ATOM 1430 N N . TRP A 1 192 ? 10.024 -11.382 -2.773 1.00 98.56 192 TRP A N 1
ATOM 1431 C CA . TRP A 1 192 ? 11.276 -12.129 -2.953 1.00 98.56 192 TRP A CA 1
ATOM 1432 C C . TRP A 1 192 ? 11.500 -13.196 -1.884 1.00 98.56 192 TRP A C 1
ATOM 1434 O O . TRP A 1 192 ? 12.100 -14.242 -2.156 1.00 98.56 192 TRP A O 1
ATOM 1444 N N . ALA A 1 193 ? 11.063 -12.928 -0.653 1.00 98.31 193 ALA A N 1
ATOM 1445 C CA . ALA A 1 193 ? 11.179 -13.891 0.425 1.00 98.31 193 ALA A CA 1
ATOM 1446 C C . ALA A 1 193 ? 10.205 -15.058 0.207 1.00 98.31 193 ALA A C 1
ATOM 1448 O O . ALA A 1 193 ? 9.131 -14.902 -0.380 1.00 98.31 193 ALA A O 1
ATOM 1449 N N . ALA A 1 194 ? 10.588 -16.236 0.699 1.00 98.06 194 ALA A N 1
ATOM 1450 C CA . ALA A 1 194 ? 9.682 -17.375 0.763 1.00 98.06 194 ALA A CA 1
ATOM 1451 C C . ALA A 1 194 ? 8.512 -17.068 1.721 1.00 98.06 194 ALA A C 1
ATOM 1453 O O . ALA A 1 194 ? 8.707 -16.327 2.690 1.00 98.06 194 ALA A O 1
ATOM 1454 N N . PRO A 1 195 ? 7.312 -17.626 1.486 1.00 97.88 195 PRO A N 1
ATOM 1455 C CA . PRO A 1 195 ? 6.179 -17.432 2.384 1.00 97.88 195 PRO A CA 1
ATOM 1456 C C . PRO A 1 195 ? 6.442 -18.031 3.773 1.00 97.88 195 PRO A C 1
ATOM 1458 O O . PRO A 1 195 ? 6.929 -19.157 3.891 1.00 97.88 195 PRO A O 1
ATOM 1461 N N . ASP A 1 196 ? 6.070 -17.304 4.831 1.00 97.31 196 ASP A N 1
ATOM 1462 C CA . ASP A 1 196 ? 6.055 -17.852 6.192 1.00 97.31 196 ASP A CA 1
ATOM 1463 C C . ASP A 1 196 ? 4.851 -18.786 6.412 1.00 97.31 196 ASP A C 1
ATOM 1465 O O . ASP A 1 196 ? 3.828 -18.723 5.725 1.00 97.31 196 ASP A O 1
ATOM 1469 N N . ALA A 1 197 ? 4.911 -19.596 7.472 1.00 97.31 197 ALA A N 1
ATOM 1470 C CA . ALA A 1 197 ? 3.731 -20.289 7.977 1.00 97.31 197 ALA A CA 1
ATOM 1471 C C . ALA A 1 197 ? 2.601 -19.290 8.311 1.00 97.31 197 ALA A C 1
ATOM 1473 O O . ALA A 1 197 ? 2.794 -18.331 9.064 1.00 97.31 197 ALA A O 1
ATOM 1474 N N . GLY A 1 198 ? 1.409 -19.540 7.762 1.00 97.38 198 GLY A N 1
ATOM 1475 C CA . GLY A 1 198 ? 0.237 -18.671 7.910 1.00 97.38 198 GLY A CA 1
ATOM 1476 C C . GLY A 1 198 ? 0.110 -17.560 6.862 1.00 97.38 198 GLY A C 1
ATOM 1477 O O . GLY A 1 198 ? -0.808 -16.754 6.977 1.00 97.38 198 GLY A O 1
ATOM 1478 N N . PHE A 1 199 ? 0.987 -17.502 5.855 1.00 98.38 199 PHE A N 1
ATOM 1479 C CA . PHE A 1 199 ? 0.781 -16.668 4.665 1.00 98.38 199 PHE A CA 1
ATOM 1480 C C . PHE A 1 199 ? -0.381 -17.183 3.790 1.00 98.38 199 PHE A C 1
ATOM 1482 O O . PHE A 1 199 ? -0.774 -18.348 3.911 1.00 98.38 199 PHE A O 1
ATOM 1489 N N . PRO A 1 200 ? -0.944 -16.330 2.912 1.00 98.00 200 PRO A N 1
ATOM 1490 C CA . PRO A 1 200 ? -2.025 -16.719 2.013 1.00 98.00 200 PRO A CA 1
ATOM 1491 C C . PRO A 1 200 ? -1.572 -17.770 0.995 1.00 98.00 200 PRO A C 1
ATOM 1493 O O . PRO A 1 200 ? -0.430 -17.763 0.537 1.00 98.00 200 PRO A O 1
ATOM 1496 N N . SER A 1 201 ? -2.500 -18.645 0.604 1.00 97.69 201 SER A N 1
ATOM 1497 C CA . SER A 1 201 ? -2.290 -19.693 -0.408 1.00 97.69 201 SER A CA 1
ATOM 1498 C C . SER A 1 201 ? -1.875 -19.153 -1.776 1.00 97.69 201 SER A C 1
ATOM 1500 O O . SER A 1 201 ? -1.195 -19.833 -2.537 1.00 97.69 201 SER A O 1
ATOM 1502 N N . GLU A 1 202 ? -2.302 -17.933 -2.077 1.00 97.88 202 GLU A N 1
ATOM 1503 C CA . GLU A 1 202 ? -2.052 -17.195 -3.306 1.00 97.88 202 GLU A CA 1
ATOM 1504 C C . GLU A 1 202 ? -0.819 -16.275 -3.227 1.00 97.88 202 GLU A C 1
ATOM 1506 O O . GLU A 1 202 ? -0.655 -15.421 -4.095 1.00 97.88 202 GLU A O 1
ATOM 1511 N N . TYR A 1 203 ? 0.033 -16.409 -2.198 1.00 98.69 203 TYR A N 1
ATOM 1512 C CA . TYR A 1 203 ? 1.302 -15.679 -2.136 1.00 98.69 203 TYR A CA 1
ATOM 1513 C C . TYR A 1 203 ? 2.220 -16.092 -3.289 1.00 98.69 203 TYR A C 1
ATOM 1515 O O . TYR A 1 203 ? 2.652 -17.245 -3.365 1.00 98.69 203 TYR A O 1
ATOM 1523 N N . GLU A 1 204 ? 2.574 -15.141 -4.150 1.00 98.56 204 GLU A N 1
ATOM 1524 C CA . GLU A 1 204 ? 3.494 -15.401 -5.250 1.00 98.56 204 GLU A CA 1
ATOM 1525 C C . GLU A 1 204 ? 4.940 -15.046 -4.882 1.00 98.56 204 GLU A C 1
ATOM 1527 O O . GLU A 1 204 ? 5.307 -13.877 -4.724 1.00 98.56 204 GLU A O 1
ATOM 1532 N N . GLN A 1 205 ? 5.798 -16.064 -4.784 1.00 98.62 205 GLN A N 1
ATOM 1533 C CA . GLN A 1 205 ? 7.228 -15.831 -4.623 1.00 98.62 205 GLN A CA 1
ATOM 1534 C C . GLN A 1 205 ? 7.864 -15.410 -5.958 1.00 98.62 205 GLN A C 1
ATOM 1536 O O . GLN A 1 205 ? 7.787 -16.122 -6.963 1.00 98.62 205 GLN A O 1
ATOM 1541 N N . ILE A 1 206 ? 8.564 -14.278 -5.950 1.00 98.62 206 ILE A N 1
ATOM 1542 C CA . ILE A 1 206 ? 9.407 -13.836 -7.060 1.00 98.62 206 ILE A CA 1
ATOM 1543 C C . ILE A 1 206 ? 10.625 -14.759 -7.160 1.00 98.62 206 ILE A C 1
ATOM 1545 O O . ILE A 1 206 ? 11.330 -14.975 -6.176 1.00 98.62 206 ILE A O 1
ATOM 1549 N N . ILE A 1 207 ? 10.882 -15.290 -8.358 1.00 98.06 207 ILE A N 1
ATOM 1550 C CA . ILE A 1 207 ? 11.988 -16.196 -8.680 1.00 98.06 207 ILE A CA 1
ATOM 1551 C C . ILE A 1 207 ? 12.964 -15.461 -9.620 1.00 98.06 207 ILE A C 1
ATOM 1553 O O . ILE A 1 207 ? 12.822 -15.523 -10.848 1.00 98.06 207 ILE A O 1
ATOM 1557 N N . PRO A 1 208 ? 13.983 -14.760 -9.083 1.00 97.31 208 PRO A N 1
ATOM 1558 C CA . PRO A 1 208 ? 14.787 -13.811 -9.858 1.00 97.31 208 PRO A CA 1
ATOM 1559 C C . PRO A 1 208 ? 15.543 -14.457 -11.021 1.00 97.31 208 PRO A C 1
ATOM 1561 O O . PRO A 1 208 ? 15.709 -13.851 -12.075 1.00 97.31 208 PRO A O 1
ATOM 1564 N N . SER A 1 209 ? 15.949 -15.720 -10.863 1.00 97.12 209 SER A N 1
ATOM 1565 C CA . SER A 1 209 ? 16.665 -16.495 -11.881 1.00 97.12 209 SER A CA 1
ATOM 1566 C C . SER A 1 209 ? 15.846 -16.766 -13.147 1.00 97.12 209 SER A C 1
ATOM 1568 O O . SER A 1 209 ? 16.438 -16.946 -14.210 1.00 97.12 209 SER A O 1
ATOM 1570 N N . LEU A 1 210 ? 14.509 -16.767 -13.069 1.00 96.88 210 LEU A N 1
ATOM 1571 C CA . LEU A 1 210 ? 13.641 -16.932 -14.241 1.00 96.88 210 LEU A CA 1
ATOM 1572 C C . LEU A 1 210 ? 13.506 -15.636 -15.046 1.00 96.88 210 LEU A C 1
ATOM 1574 O O . LEU A 1 210 ? 13.282 -15.689 -16.255 1.00 96.88 210 LEU A O 1
ATOM 1578 N N . ARG A 1 211 ? 13.653 -14.482 -14.380 1.00 97.50 211 ARG A N 1
ATOM 1579 C CA . ARG A 1 211 ? 13.520 -13.135 -14.959 1.00 97.50 211 ARG A CA 1
ATOM 1580 C C . ARG A 1 211 ? 12.206 -12.920 -15.719 1.00 97.50 211 ARG A C 1
ATOM 1582 O O . ARG A 1 211 ? 12.189 -12.220 -16.728 1.00 97.50 211 ARG A O 1
ATOM 1589 N N . THR A 1 212 ? 11.118 -13.547 -15.265 1.00 98.06 212 THR A N 1
ATOM 1590 C CA . THR A 1 212 ? 9.807 -13.519 -15.937 1.00 98.06 212 THR A CA 1
ATOM 1591 C C . THR A 1 212 ? 8.789 -12.586 -15.302 1.00 98.06 212 THR A C 1
ATOM 1593 O O . THR A 1 212 ? 7.932 -12.100 -16.031 1.00 98.06 212 THR A O 1
ATOM 1596 N N . GLN A 1 213 ? 8.853 -12.373 -13.985 1.00 98.50 213 GLN A N 1
ATOM 1597 C CA . GLN A 1 213 ? 7.798 -11.729 -13.192 1.00 98.50 213 GLN A CA 1
ATOM 1598 C C . GLN A 1 213 ? 7.899 -10.201 -13.210 1.00 98.50 213 GLN A C 1
ATOM 1600 O O . GLN A 1 213 ? 8.897 -9.629 -12.768 1.00 98.50 213 GLN A O 1
ATOM 1605 N N . TYR A 1 214 ? 6.857 -9.534 -13.695 1.00 98.56 214 TYR A N 1
ATOM 1606 C CA . TYR A 1 214 ? 6.754 -8.075 -13.717 1.00 98.56 214 TYR A CA 1
ATOM 1607 C C . TYR A 1 214 ? 5.341 -7.632 -13.344 1.00 98.56 214 TYR A C 1
ATOM 1609 O O . TYR A 1 214 ? 4.376 -8.355 -13.573 1.00 98.56 214 TYR A O 1
ATOM 1617 N N . TRP A 1 215 ? 5.210 -6.430 -12.791 1.00 98.06 215 TRP A N 1
ATOM 1618 C CA . TRP A 1 215 ? 3.923 -5.764 -12.680 1.00 98.06 215 TRP A CA 1
ATOM 1619 C C . TRP A 1 215 ? 3.646 -5.003 -13.973 1.00 98.06 215 TRP A C 1
ATOM 1621 O O . TRP A 1 215 ? 4.396 -4.107 -14.348 1.00 98.06 215 TRP A O 1
ATOM 1631 N N . SER A 1 216 ? 2.588 -5.379 -14.675 1.00 96.62 216 SER A N 1
ATOM 1632 C CA . SER A 1 216 ? 2.245 -4.863 -15.994 1.00 96.62 216 SER A CA 1
ATOM 1633 C C . SER A 1 216 ? 1.594 -3.486 -15.916 1.00 96.62 216 SER A C 1
ATOM 1635 O O . SER A 1 216 ? 0.538 -3.317 -15.304 1.00 96.62 216 SER A O 1
ATOM 1637 N N . ASP A 1 217 ? 2.166 -2.507 -16.614 1.00 92.81 217 ASP A N 1
ATOM 1638 C CA . ASP A 1 217 ? 1.554 -1.193 -16.835 1.00 92.81 217 ASP A CA 1
ATOM 1639 C C . ASP A 1 217 ? 0.289 -1.279 -17.694 1.00 92.81 217 ASP A C 1
ATOM 1641 O O . ASP A 1 217 ? -0.534 -0.370 -17.664 1.00 92.81 217 ASP A O 1
ATOM 1645 N N . ALA A 1 218 ? 0.123 -2.349 -18.479 1.00 92.25 218 ALA A N 1
ATOM 1646 C CA . ALA A 1 218 ? -1.010 -2.508 -19.386 1.00 92.25 218 ALA A CA 1
ATOM 1647 C C . ALA A 1 218 ? -2.263 -3.052 -18.683 1.00 92.25 218 ALA A C 1
ATOM 1649 O O . ALA A 1 218 ? -3.377 -2.710 -19.080 1.00 92.25 218 ALA A O 1
ATOM 1650 N N . THR A 1 219 ? -2.103 -3.858 -17.631 1.00 94.31 219 THR A N 1
ATOM 1651 C CA . THR A 1 219 ? -3.216 -4.526 -16.924 1.00 94.31 219 THR A CA 1
ATOM 1652 C C . THR A 1 219 ? -3.294 -4.204 -15.432 1.00 94.31 219 THR A C 1
ATOM 1654 O O . THR A 1 219 ? -4.311 -4.504 -14.809 1.00 94.31 219 THR A O 1
ATOM 1657 N N . ASN A 1 220 ? -2.257 -3.579 -14.862 1.00 95.81 220 ASN A N 1
ATOM 1658 C CA . ASN A 1 220 ? -2.070 -3.374 -13.425 1.00 95.81 220 ASN A CA 1
ATOM 1659 C C . ASN A 1 220 ? -2.112 -4.699 -12.629 1.00 95.81 220 ASN A C 1
ATOM 1661 O O . ASN A 1 220 ? -2.783 -4.803 -11.602 1.00 95.81 220 ASN A O 1
ATOM 1665 N N . ARG A 1 221 ? -1.412 -5.726 -13.137 1.00 96.94 221 ARG A N 1
ATOM 1666 C CA . ARG A 1 221 ? -1.317 -7.080 -12.562 1.00 96.94 221 ARG A CA 1
ATOM 1667 C C . ARG A 1 221 ? 0.111 -7.603 -12.570 1.00 96.94 221 ARG A C 1
ATOM 1669 O O . ARG A 1 221 ? 0.905 -7.210 -13.420 1.00 96.94 221 ARG A O 1
ATOM 1676 N N . LEU A 1 222 ? 0.398 -8.548 -11.678 1.00 98.06 222 LEU A N 1
ATOM 1677 C CA . LEU A 1 222 ? 1.573 -9.407 -11.790 1.00 98.06 222 LEU A CA 1
ATOM 1678 C C . LEU A 1 222 ? 1.390 -10.335 -13.005 1.00 98.06 222 LEU A C 1
ATOM 1680 O O . LEU A 1 222 ? 0.378 -11.026 -13.124 1.00 98.06 222 LEU A O 1
ATOM 1684 N N . GLU A 1 223 ? 2.346 -10.301 -13.927 1.00 98.25 223 GLU A N 1
ATOM 1685 C CA . GLU A 1 223 ? 2.383 -11.091 -15.155 1.00 98.25 223 GLU A CA 1
ATOM 1686 C C . GLU A 1 223 ? 3.742 -11.790 -15.324 1.00 98.25 223 GLU A C 1
ATOM 1688 O O . GLU A 1 223 ? 4.763 -11.380 -14.764 1.00 98.25 223 GLU A O 1
ATOM 1693 N N . HIS A 1 224 ? 3.763 -12.842 -16.149 1.00 98.19 224 HIS A N 1
ATOM 1694 C CA . HIS A 1 224 ? 4.968 -13.608 -16.466 1.00 98.19 224 HIS A CA 1
ATOM 1695 C C . HIS A 1 224 ? 5.255 -13.584 -17.966 1.00 98.19 224 HIS A C 1
ATOM 1697 O O . HIS A 1 224 ? 4.414 -13.975 -18.774 1.00 98.19 224 HIS A O 1
ATOM 1703 N N . SER A 1 225 ? 6.476 -13.218 -18.355 1.00 97.75 225 SER A N 1
ATOM 1704 C CA . SER A 1 225 ? 6.934 -13.377 -19.738 1.00 97.75 225 SER A CA 1
ATOM 1705 C C . SER A 1 225 ? 8.443 -13.563 -19.820 1.00 97.75 225 SER A C 1
ATOM 1707 O O . SER A 1 225 ? 9.194 -12.781 -19.250 1.00 97.75 225 SER A O 1
ATOM 1709 N N . HIS A 1 226 ? 8.912 -14.543 -20.595 1.00 96.69 226 HIS A N 1
ATOM 1710 C CA . HIS A 1 226 ? 10.337 -14.665 -20.939 1.00 96.69 226 HIS A CA 1
ATOM 1711 C C . HIS A 1 226 ? 10.801 -13.606 -21.961 1.00 96.69 226 HIS A C 1
ATOM 1713 O O . HIS A 1 226 ? 11.996 -13.475 -22.225 1.00 96.69 226 HIS A O 1
ATOM 1719 N N . VAL A 1 227 ? 9.876 -12.841 -22.553 1.00 96.44 227 VAL A N 1
ATOM 1720 C CA . VAL A 1 227 ? 10.175 -11.807 -23.549 1.00 96.44 227 VAL A CA 1
ATOM 1721 C C . VAL A 1 227 ? 10.337 -10.460 -22.841 1.00 96.44 227 VAL A C 1
ATOM 1723 O O . VAL A 1 227 ? 9.355 -9.797 -22.523 1.00 96.44 227 VAL A O 1
ATOM 1726 N N . LEU A 1 228 ? 11.583 -10.026 -22.624 1.00 93.12 228 LEU A N 1
ATOM 1727 C CA . LEU A 1 228 ? 11.919 -8.792 -21.885 1.00 93.12 228 LEU A CA 1
ATOM 1728 C C . LEU A 1 228 ? 11.263 -7.505 -22.426 1.00 93.12 228 LEU A C 1
ATOM 1730 O O . LEU A 1 228 ? 11.109 -6.541 -21.678 1.00 93.12 228 LEU A O 1
ATOM 1734 N N . THR A 1 229 ? 10.895 -7.468 -23.710 1.00 93.94 229 THR A N 1
ATOM 1735 C CA . THR A 1 229 ? 10.182 -6.339 -24.337 1.00 93.94 229 THR A CA 1
ATOM 1736 C C . THR A 1 229 ? 8.670 -6.362 -24.105 1.00 93.94 229 THR A C 1
ATOM 1738 O O . THR A 1 229 ? 8.031 -5.334 -24.296 1.00 93.94 229 THR A O 1
ATOM 1741 N N . ALA A 1 230 ? 8.099 -7.494 -23.681 1.00 93.12 230 ALA A N 1
ATOM 1742 C CA . ALA A 1 230 ? 6.711 -7.585 -23.226 1.00 93.12 230 ALA A CA 1
ATOM 1743 C C . ALA A 1 230 ? 6.557 -7.163 -21.752 1.00 93.12 230 ALA A C 1
ATOM 1745 O O . ALA A 1 230 ? 5.462 -6.801 -21.336 1.00 93.12 230 ALA A O 1
ATOM 1746 N N . GLN A 1 231 ? 7.654 -7.162 -20.982 1.00 95.38 231 GLN A N 1
ATOM 1747 C CA . GLN A 1 231 ? 7.700 -6.718 -19.584 1.00 95.38 231 GLN A CA 1
ATOM 1748 C C . GLN A 1 231 ? 7.642 -5.184 -19.483 1.00 95.38 231 GLN A C 1
ATOM 1750 O O . GLN A 1 231 ? 8.627 -4.531 -19.127 1.00 95.38 231 GLN A O 1
ATOM 1755 N N . SER A 1 232 ? 6.505 -4.606 -19.872 1.00 93.38 232 SER A N 1
ATOM 1756 C CA . SER A 1 232 ? 6.221 -3.176 -19.752 1.00 93.38 232 SER A CA 1
ATOM 1757 C C . SER A 1 232 ? 5.675 -2.881 -18.358 1.00 93.38 232 SER A C 1
ATOM 1759 O O . SER A 1 232 ? 4.488 -3.086 -18.115 1.00 93.38 232 SER A O 1
ATOM 1761 N N . GLY A 1 233 ? 6.544 -2.420 -17.460 1.00 94.50 233 GLY A N 1
ATOM 1762 C CA . GLY A 1 233 ? 6.207 -2.014 -16.095 1.00 94.50 233 GLY A CA 1
ATOM 1763 C C . GLY A 1 233 ? 7.279 -2.428 -15.084 1.00 94.50 233 GLY A C 1
ATOM 1764 O O . GLY A 1 233 ? 8.452 -2.575 -15.440 1.00 94.50 233 GLY A O 1
ATOM 1765 N N . GLU A 1 234 ? 6.882 -2.611 -13.826 1.00 96.56 234 GLU A N 1
ATOM 1766 C CA . GLU A 1 234 ? 7.790 -2.849 -12.698 1.00 96.56 234 GLU A CA 1
ATOM 1767 C C . GLU A 1 234 ? 8.400 -4.257 -12.762 1.00 96.56 234 GLU A C 1
ATOM 1769 O O . GLU A 1 234 ? 7.721 -5.261 -12.540 1.00 96.56 234 GLU A O 1
ATOM 1774 N N . ARG A 1 235 ? 9.697 -4.375 -13.054 1.00 97.88 235 ARG A N 1
ATOM 1775 C CA . ARG A 1 235 ? 10.374 -5.680 -13.139 1.00 97.88 235 ARG A CA 1
ATOM 1776 C C . ARG A 1 235 ? 10.744 -6.196 -11.759 1.00 97.88 235 ARG A C 1
ATOM 1778 O O . ARG A 1 235 ? 11.829 -5.937 -11.245 1.00 97.88 235 ARG A O 1
ATOM 1785 N N . LEU A 1 236 ? 9.839 -6.984 -11.193 1.00 98.31 236 LEU A N 1
ATOM 1786 C CA . LEU A 1 236 ? 9.935 -7.483 -9.824 1.00 98.31 236 LEU A CA 1
ATOM 1787 C C . LEU A 1 236 ? 11.179 -8.354 -9.584 1.00 98.31 236 LEU A C 1
ATOM 1789 O O . LEU A 1 236 ? 11.610 -8.455 -8.444 1.00 98.31 236 LEU A O 1
ATOM 1793 N N . TRP A 1 237 ? 11.770 -8.957 -10.623 1.00 97.88 237 TRP A N 1
ATOM 1794 C CA . TRP A 1 237 ? 12.970 -9.806 -10.537 1.00 97.88 237 TRP A CA 1
ATOM 1795 C C . TRP A 1 237 ? 14.319 -9.060 -10.494 1.00 97.88 237 TRP A C 1
ATOM 1797 O O . TRP A 1 237 ? 15.349 -9.717 -10.348 1.00 97.88 237 TRP A O 1
ATOM 1807 N N . GLU A 1 238 ? 14.364 -7.732 -10.647 1.00 97.75 238 GLU A N 1
ATOM 1808 C CA . GLU A 1 238 ? 15.627 -6.971 -10.630 1.00 97.75 238 GLU A CA 1
ATOM 1809 C C . GLU A 1 238 ? 16.170 -6.764 -9.199 1.00 97.75 238 GLU A C 1
ATOM 1811 O O . GLU A 1 238 ? 15.410 -6.494 -8.276 1.00 97.75 238 GLU A O 1
ATOM 1816 N N . ASP A 1 239 ? 17.494 -6.850 -8.996 1.00 96.94 239 ASP A N 1
ATOM 1817 C CA . ASP A 1 239 ? 18.120 -6.930 -7.657 1.00 96.94 239 ASP A CA 1
ATOM 1818 C C . ASP A 1 239 ? 17.756 -5.790 -6.685 1.00 96.94 239 ASP A C 1
ATOM 1820 O O . ASP A 1 239 ? 17.743 -5.995 -5.470 1.00 96.94 239 ASP A O 1
ATOM 1824 N N . TRP A 1 240 ? 17.426 -4.595 -7.191 1.00 94.12 240 TRP A N 1
ATOM 1825 C CA . TRP A 1 240 ? 16.980 -3.467 -6.362 1.00 94.12 240 TRP A CA 1
ATOM 1826 C C . TRP A 1 240 ? 15.655 -3.755 -5.633 1.00 94.12 240 TRP A C 1
ATOM 1828 O O . TRP A 1 240 ? 15.405 -3.190 -4.565 1.00 94.12 240 TRP A O 1
ATOM 1838 N N . ALA A 1 241 ? 14.826 -4.652 -6.175 1.00 96.25 241 ALA A N 1
ATOM 1839 C CA . ALA A 1 241 ? 13.540 -5.047 -5.615 1.00 96.25 241 ALA A CA 1
ATOM 1840 C C . ALA A 1 241 ? 13.683 -6.011 -4.426 1.00 96.25 241 ALA A C 1
ATOM 1842 O O . ALA A 1 241 ? 12.755 -6.134 -3.633 1.00 96.25 241 ALA A O 1
ATOM 1843 N N . LYS A 1 242 ? 14.842 -6.661 -4.253 1.00 96.19 242 LYS A N 1
ATOM 1844 C CA . LYS A 1 242 ? 15.060 -7.714 -3.247 1.00 96.19 242 LYS A CA 1
ATOM 1845 C C . LYS A 1 242 ? 14.744 -7.299 -1.811 1.00 96.19 242 LYS A C 1
ATOM 1847 O O . LYS A 1 242 ? 14.195 -8.090 -1.049 1.00 96.19 242 LYS A O 1
ATOM 1852 N N . GLU A 1 243 ? 15.130 -6.084 -1.433 1.00 94.25 243 GLU A N 1
ATOM 1853 C CA . GLU A 1 243 ? 14.897 -5.544 -0.087 1.00 94.25 243 GLU A CA 1
ATOM 1854 C C . GLU A 1 243 ? 13.516 -4.888 0.017 1.00 94.25 243 GLU A C 1
ATOM 1856 O O . GLU A 1 243 ? 12.767 -5.161 0.953 1.00 94.25 243 GLU A O 1
ATOM 1861 N N . LEU A 1 244 ? 13.161 -4.058 -0.971 1.00 96.25 244 LEU A N 1
ATOM 1862 C CA . LEU A 1 244 ? 11.907 -3.299 -0.989 1.00 96.25 244 LEU A CA 1
ATOM 1863 C C . LEU A 1 244 ? 10.687 -4.220 -1.072 1.00 96.25 244 LEU A C 1
ATOM 1865 O O . LEU A 1 244 ? 9.731 -4.040 -0.325 1.00 96.25 244 LEU A O 1
ATOM 1869 N N . TYR A 1 245 ? 10.745 -5.225 -1.945 1.00 98.06 245 TYR A N 1
ATOM 1870 C CA . TYR A 1 245 ? 9.709 -6.230 -2.178 1.00 98.06 245 TYR A CA 1
ATOM 1871 C C . TYR A 1 245 ? 10.102 -7.585 -1.587 1.00 98.06 245 TYR A C 1
ATOM 1873 O O . TYR A 1 245 ? 9.759 -8.632 -2.136 1.00 98.06 245 TYR A O 1
ATOM 1881 N N . ALA A 1 246 ? 10.805 -7.585 -0.447 1.00 98.31 246 ALA A N 1
ATOM 1882 C CA . ALA A 1 246 ? 10.965 -8.793 0.362 1.00 98.31 246 ALA A CA 1
ATOM 1883 C C . ALA A 1 246 ? 9.588 -9.401 0.688 1.00 98.31 246 ALA A C 1
ATOM 1885 O O . ALA A 1 246 ? 9.394 -10.598 0.490 1.00 98.31 246 ALA A O 1
ATOM 1886 N N . TYR A 1 247 ? 8.634 -8.542 1.071 1.00 98.81 247 TYR A N 1
ATOM 1887 C CA . TYR A 1 247 ? 7.205 -8.82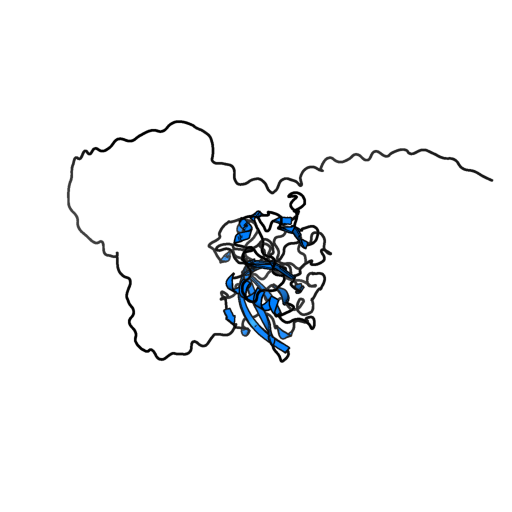7 1.188 1.00 98.81 247 TYR A CA 1
ATOM 1888 C C . TYR A 1 247 ? 6.410 -7.634 0.646 1.00 98.81 247 TYR A C 1
ATOM 1890 O O . TYR A 1 247 ? 6.732 -6.488 0.969 1.00 98.81 247 TYR A O 1
ATOM 1898 N N . SER A 1 248 ? 5.366 -7.905 -0.133 1.00 98.81 248 SER A N 1
ATOM 1899 C CA . SER A 1 248 ? 4.532 -6.898 -0.788 1.00 98.81 248 SER A CA 1
ATOM 1900 C C . SER A 1 248 ? 3.068 -7.335 -0.881 1.00 98.81 248 SER A C 1
ATOM 1902 O O . SER A 1 248 ? 2.742 -8.524 -0.901 1.00 98.81 248 SER A O 1
ATOM 1904 N N . LEU A 1 249 ? 2.174 -6.353 -0.966 1.00 98.88 249 LEU A N 1
ATOM 1905 C CA . LEU A 1 249 ? 0.743 -6.541 -1.188 1.00 98.88 249 LEU A CA 1
ATOM 1906 C C . LEU A 1 249 ? 0.212 -5.411 -2.077 1.00 98.88 249 LEU A C 1
ATOM 1908 O O . LEU A 1 249 ? 0.481 -4.237 -1.804 1.00 98.88 249 LEU A O 1
ATOM 1912 N N . ASN A 1 250 ? -0.554 -5.732 -3.120 1.00 98.56 250 ASN A N 1
ATOM 1913 C CA . ASN A 1 250 ? -1.175 -4.702 -3.947 1.00 98.56 250 ASN A CA 1
ATOM 1914 C C . ASN A 1 250 ? -2.337 -4.025 -3.209 1.00 98.56 250 ASN A C 1
ATOM 1916 O O . ASN A 1 250 ? -3.198 -4.682 -2.627 1.00 98.56 250 ASN A O 1
ATOM 1920 N N . THR A 1 251 ? -2.370 -2.691 -3.237 1.00 98.06 251 THR A N 1
ATOM 1921 C CA . THR A 1 251 ? -3.362 -1.900 -2.483 1.00 98.06 251 THR A CA 1
ATOM 1922 C C . THR A 1 251 ? -4.781 -2.013 -3.032 1.00 98.06 251 THR A C 1
ATOM 1924 O O . THR A 1 251 ? -5.727 -1.722 -2.306 1.00 98.06 251 THR A O 1
ATOM 1927 N N . GLY A 1 252 ? -4.938 -2.417 -4.298 1.00 96.88 252 GLY A N 1
ATOM 1928 C CA . GLY A 1 252 ? -6.217 -2.408 -5.012 1.00 96.88 252 GLY A CA 1
ATOM 1929 C C . GLY A 1 252 ? -6.525 -1.099 -5.747 1.00 96.88 252 GLY A C 1
ATOM 1930 O O . GLY A 1 252 ? -7.565 -0.998 -6.396 1.00 96.88 252 GLY A O 1
ATOM 1931 N N . PHE A 1 253 ? -5.638 -0.099 -5.702 1.00 97.31 253 PHE A N 1
ATOM 1932 C CA . PHE A 1 253 ? -5.787 1.107 -6.517 1.00 97.31 253 PHE A CA 1
ATOM 1933 C C . PHE A 1 253 ? -5.722 0.782 -8.023 1.00 97.31 253 PHE A C 1
ATOM 1935 O O . PHE A 1 253 ? -4.868 0.013 -8.465 1.00 97.31 253 PHE A O 1
ATOM 1942 N N . ASN A 1 254 ? -6.618 1.389 -8.814 1.00 95.06 254 ASN A N 1
ATOM 1943 C CA . ASN A 1 254 ? -6.766 1.192 -10.264 1.00 95.06 254 ASN A CA 1
ATOM 1944 C C . ASN A 1 254 ? -6.798 -0.296 -10.693 1.00 95.06 254 ASN A C 1
ATOM 1946 O O . ASN A 1 254 ? -6.259 -0.668 -11.736 1.00 95.06 254 ASN A O 1
ATOM 1950 N N . ARG A 1 255 ? -7.387 -1.173 -9.866 1.00 91.25 255 ARG A N 1
ATOM 1951 C CA . ARG A 1 255 ? -7.368 -2.647 -9.974 1.00 91.25 255 ARG A CA 1
ATOM 1952 C C . ARG A 1 255 ? -7.812 -3.209 -11.329 1.00 91.25 255 ARG A C 1
ATOM 1954 O O . ARG A 1 255 ? -7.324 -4.257 -11.753 1.00 91.25 255 ARG A O 1
ATOM 1961 N N . ASN A 1 256 ? -8.748 -2.529 -11.986 1.00 89.19 256 ASN A N 1
ATOM 1962 C CA . ASN A 1 256 ? -9.281 -2.915 -13.298 1.00 89.19 256 ASN A CA 1
ATOM 1963 C C . ASN A 1 256 ? -8.688 -2.078 -14.450 1.00 89.19 256 ASN A C 1
ATOM 1965 O O . ASN A 1 256 ? -9.189 -2.130 -15.569 1.00 89.19 256 ASN A O 1
ATOM 1969 N N . HIS A 1 257 ? -7.646 -1.288 -14.160 1.00 90.56 257 HIS A N 1
ATOM 1970 C CA . HIS A 1 257 ? -6.977 -0.336 -15.051 1.00 90.56 257 HIS A CA 1
ATOM 1971 C C . HIS A 1 257 ? -7.943 0.567 -15.849 1.00 90.56 257 HIS A C 1
ATOM 1973 O O . HIS A 1 257 ? -7.704 0.926 -17.002 1.00 90.56 257 HIS A O 1
ATOM 1979 N N . THR A 1 258 ? -9.054 0.959 -15.223 1.00 88.75 258 THR A N 1
ATOM 1980 C CA . THR A 1 258 ? -10.078 1.823 -15.828 1.00 88.75 258 THR A CA 1
ATOM 1981 C C . THR A 1 258 ? -9.591 3.259 -16.013 1.00 88.75 258 THR A C 1
ATOM 1983 O O . THR A 1 258 ? -10.051 3.947 -16.925 1.00 88.75 258 THR A O 1
ATOM 1986 N N . HIS A 1 259 ? -8.631 3.706 -15.197 1.00 89.25 259 HIS A N 1
ATOM 1987 C CA . HIS A 1 259 ? -8.056 5.049 -15.265 1.00 89.25 259 HIS A CA 1
ATOM 1988 C C . HIS A 1 259 ? -6.684 5.009 -15.933 1.00 89.25 259 HIS A C 1
ATOM 1990 O O . HIS A 1 259 ? -5.645 4.883 -15.278 1.00 89.25 259 HIS A O 1
ATOM 1996 N N . GLN A 1 260 ? -6.676 5.111 -17.262 1.00 88.50 260 GLN A N 1
ATOM 1997 C CA . GLN A 1 260 ? -5.437 5.190 -18.035 1.00 88.50 260 GLN A CA 1
ATOM 1998 C C . GLN A 1 260 ? -4.602 6.401 -17.608 1.00 88.50 260 GLN A C 1
ATOM 2000 O O . GLN A 1 260 ? -5.113 7.507 -17.440 1.00 88.50 260 GLN A O 1
ATOM 2005 N N . GLY A 1 261 ? -3.299 6.191 -17.425 1.00 89.75 261 GLY A N 1
ATOM 2006 C CA . GLY A 1 261 ? -2.381 7.237 -16.972 1.00 89.75 261 GLY A CA 1
ATOM 2007 C C . GLY A 1 261 ? -2.451 7.553 -15.472 1.00 89.75 261 GLY A C 1
ATOM 2008 O O . GLY A 1 261 ? -1.537 8.208 -14.981 1.00 89.75 261 GLY A O 1
ATOM 2009 N N . ALA A 1 262 ? -3.430 7.035 -14.717 1.00 91.19 262 ALA A N 1
ATOM 2010 C CA . ALA A 1 262 ? -3.464 7.151 -13.251 1.00 91.19 262 ALA A CA 1
ATOM 2011 C C . ALA A 1 262 ? -2.394 6.289 -12.548 1.00 91.19 262 ALA A C 1
ATOM 2013 O O . ALA A 1 262 ? -2.169 6.440 -11.348 1.00 91.19 262 ALA A O 1
ATOM 2014 N N . GLY A 1 263 ? -1.698 5.429 -13.299 1.00 90.00 263 GLY A N 1
ATOM 2015 C CA . GLY A 1 263 ? -0.570 4.618 -12.845 1.00 90.00 263 GLY A CA 1
ATOM 2016 C C . GLY A 1 263 ? -0.938 3.199 -12.407 1.00 90.00 263 GLY A C 1
ATOM 2017 O O . GLY A 1 263 ? -2.111 2.828 -12.325 1.00 90.00 263 GLY A O 1
ATOM 2018 N N . SER A 1 264 ? 0.118 2.438 -12.144 1.00 93.75 264 SER A N 1
ATOM 2019 C CA . SER A 1 264 ? 0.182 1.012 -11.818 1.00 93.75 264 SER A CA 1
ATOM 2020 C C . SER A 1 264 ? 1.084 0.807 -10.585 1.00 93.75 264 SER A C 1
ATOM 2022 O O . SER A 1 264 ? 1.652 1.774 -10.071 1.00 93.75 264 SER A O 1
ATOM 2024 N N . ALA A 1 265 ? 1.238 -0.442 -10.129 1.00 96.38 265 ALA A N 1
ATOM 2025 C CA . ALA A 1 265 ? 2.289 -0.870 -9.192 1.00 96.38 265 ALA A CA 1
ATOM 2026 C C . ALA A 1 265 ? 2.336 -0.104 -7.847 1.00 96.38 265 ALA A C 1
ATOM 2028 O O . ALA A 1 265 ? 3.401 0.291 -7.374 1.00 96.38 265 ALA A O 1
ATOM 2029 N N . LEU A 1 266 ? 1.175 0.136 -7.222 1.00 97.69 266 LEU A N 1
ATOM 2030 C CA . LEU A 1 266 ? 1.080 0.864 -5.948 1.00 97.69 266 LEU A CA 1
ATOM 2031 C C . LEU A 1 266 ? 0.836 -0.106 -4.787 1.00 97.69 266 LEU A C 1
ATOM 2033 O O . LEU A 1 266 ? -0.293 -0.517 -4.508 1.00 97.69 266 LEU A O 1
ATOM 2037 N N . PHE A 1 267 ? 1.922 -0.473 -4.113 1.00 98.69 267 PHE A N 1
ATOM 2038 C CA . PHE A 1 267 ? 1.962 -1.538 -3.114 1.00 98.69 267 PHE A CA 1
ATOM 2039 C C . PHE A 1 267 ? 2.049 -1.012 -1.674 1.00 98.69 267 PHE A C 1
ATOM 2041 O O . PHE A 1 267 ? 2.527 0.098 -1.423 1.00 98.69 267 PHE A O 1
ATOM 2048 N N . LEU A 1 268 ? 1.658 -1.861 -0.722 1.00 98.88 268 LEU A N 1
ATOM 2049 C CA . LEU A 1 268 ? 2.265 -1.888 0.609 1.00 98.88 268 LEU A CA 1
ATOM 2050 C C . LEU A 1 268 ? 3.499 -2.798 0.524 1.00 98.88 268 LEU A C 1
ATOM 2052 O O . LEU A 1 268 ? 3.377 -3.914 0.017 1.00 98.88 268 LEU A O 1
ATOM 2056 N N . HIS A 1 269 ? 4.669 -2.344 0.971 1.00 98.75 269 HIS A N 1
ATOM 2057 C CA . HIS A 1 269 ? 5.905 -3.137 0.912 1.00 98.75 269 HIS A CA 1
ATOM 2058 C C . HIS A 1 269 ? 6.879 -2.818 2.060 1.00 98.75 269 HIS A C 1
ATOM 2060 O O . HIS A 1 269 ? 6.567 -2.025 2.949 1.00 98.75 269 HIS A O 1
ATOM 2066 N N . CYS A 1 270 ? 8.061 -3.435 2.066 1.00 98.62 270 CYS A N 1
ATOM 2067 C CA . CYS A 1 270 ? 9.076 -3.247 3.105 1.00 98.62 270 CYS A CA 1
ATOM 2068 C C . CYS A 1 270 ? 9.847 -1.922 2.966 1.00 98.62 270 CYS A C 1
ATOM 2070 O O . CYS A 1 270 ? 10.212 -1.506 1.862 1.00 98.62 270 CYS A O 1
ATOM 2072 N N . THR A 1 271 ? 10.168 -1.278 4.090 1.00 96.81 271 THR A N 1
ATOM 2073 C CA . THR A 1 271 ? 11.144 -0.179 4.145 1.00 96.81 271 THR A CA 1
ATOM 2074 C C . THR A 1 271 ? 12.550 -0.649 3.772 1.00 96.81 271 THR A C 1
ATOM 2076 O O . THR A 1 271 ? 12.975 -1.752 4.114 1.00 96.81 271 THR A O 1
ATOM 2079 N N . LYS A 1 272 ? 13.311 0.238 3.118 1.00 93.69 272 LYS A N 1
ATOM 2080 C CA . LYS A 1 272 ? 14.770 0.126 2.986 1.00 93.69 272 LYS A CA 1
ATOM 2081 C C . LYS A 1 272 ? 15.436 1.130 3.941 1.00 93.69 272 LYS A C 1
ATOM 2083 O O . LYS A 1 272 ? 15.020 2.292 3.941 1.00 93.69 272 LYS A O 1
ATOM 2088 N N . PRO A 1 273 ? 16.455 0.738 4.733 1.00 91.50 273 PRO A N 1
ATOM 2089 C CA . PRO A 1 273 ? 17.160 1.652 5.631 1.00 91.50 273 PRO A CA 1
ATOM 2090 C C . PRO A 1 273 ? 17.652 2.921 4.925 1.00 91.50 273 PRO A C 1
ATOM 2092 O O . PRO A 1 273 ? 18.195 2.865 3.823 1.00 91.50 273 PRO A O 1
ATOM 2095 N N . GLY A 1 274 ? 17.437 4.075 5.558 1.00 92.94 274 GLY A N 1
ATOM 2096 C CA . GLY A 1 274 ? 17.826 5.380 5.020 1.00 92.94 274 GLY A CA 1
ATOM 2097 C C . GLY A 1 274 ? 16.995 5.884 3.833 1.00 92.94 274 GLY A C 1
ATOM 2098 O O . GLY A 1 274 ? 17.287 6.975 3.347 1.00 92.94 274 GLY A O 1
ATOM 2099 N N . LYS A 1 275 ? 15.984 5.149 3.342 1.00 95.50 275 LYS A N 1
ATOM 2100 C CA . LYS A 1 275 ? 15.168 5.591 2.202 1.00 95.50 275 LYS A CA 1
ATOM 2101 C C . LYS A 1 275 ? 14.020 6.512 2.671 1.00 95.50 275 LYS A C 1
ATOM 2103 O O . LYS A 1 275 ? 13.133 6.044 3.378 1.00 95.50 275 LYS A O 1
ATOM 2108 N N . PRO A 1 276 ? 13.981 7.793 2.251 1.00 95.19 276 PRO A N 1
ATOM 2109 C CA . PRO A 1 276 ? 13.102 8.810 2.848 1.00 95.19 276 PRO A CA 1
ATOM 2110 C C . PRO A 1 276 ? 11.652 8.807 2.334 1.00 95.19 276 PRO A C 1
ATOM 2112 O O . PRO A 1 276 ? 10.803 9.520 2.867 1.00 95.19 276 PRO A O 1
ATOM 2115 N N . SER A 1 277 ? 11.385 8.116 1.225 1.00 97.12 277 SER A N 1
ATOM 2116 C CA . SER A 1 277 ? 10.108 8.120 0.497 1.00 97.12 277 SER A CA 1
ATOM 2117 C C . SER A 1 277 ? 10.110 7.054 -0.605 1.00 97.12 277 SER A C 1
ATOM 2119 O O . SER A 1 277 ? 11.153 6.473 -0.925 1.00 97.12 277 SER A O 1
ATOM 2121 N N . THR A 1 278 ? 8.945 6.809 -1.202 1.00 97.69 278 THR A N 1
ATOM 2122 C CA . THR A 1 278 ? 8.735 5.870 -2.319 1.00 97.69 278 THR A CA 1
ATOM 2123 C C . THR A 1 278 ? 8.408 6.616 -3.627 1.00 97.69 278 THR A C 1
ATOM 2125 O O . THR A 1 278 ? 8.262 7.837 -3.639 1.00 97.69 278 THR A O 1
ATOM 2128 N N . ALA A 1 279 ? 8.215 5.891 -4.735 1.00 96.50 279 ALA A N 1
ATOM 2129 C CA . ALA A 1 279 ? 7.658 6.440 -5.981 1.00 96.50 279 ALA A CA 1
ATOM 2130 C C . ALA A 1 279 ? 6.111 6.569 -5.998 1.00 96.50 279 ALA A C 1
ATOM 2132 O O . ALA A 1 279 ? 5.542 6.941 -7.024 1.00 96.50 279 ALA A O 1
ATOM 2133 N N . GLY A 1 280 ? 5.425 6.249 -4.894 1.00 97.25 280 GLY A N 1
ATOM 2134 C CA . GLY A 1 280 ? 3.959 6.256 -4.773 1.00 97.25 280 GLY A CA 1
ATOM 2135 C C . GLY A 1 280 ? 3.407 5.133 -3.884 1.00 97.25 280 GLY A C 1
ATOM 2136 O O . GLY A 1 280 ? 2.319 5.262 -3.329 1.00 97.25 280 GLY A O 1
ATOM 2137 N N . CYS A 1 281 ? 4.171 4.058 -3.687 1.00 98.44 281 CYS A N 1
ATOM 2138 C CA . CYS A 1 281 ? 3.873 2.998 -2.719 1.00 98.44 281 CYS A CA 1
ATOM 2139 C C . CYS A 1 281 ? 3.880 3.490 -1.256 1.00 98.44 281 CYS A C 1
ATOM 2141 O O . CYS A 1 281 ? 4.292 4.612 -0.960 1.00 98.44 281 CYS A O 1
ATOM 2143 N N . VAL A 1 282 ? 3.511 2.615 -0.323 1.00 98.75 282 VAL A N 1
ATOM 2144 C CA . VAL A 1 282 ? 3.725 2.816 1.117 1.00 98.75 282 VAL A CA 1
ATOM 2145 C C . VAL A 1 282 ? 4.689 1.744 1.612 1.00 98.75 282 VAL A C 1
ATOM 2147 O O . VAL A 1 282 ? 4.406 0.553 1.501 1.00 98.75 282 VAL A O 1
ATOM 2150 N N . ALA A 1 283 ? 5.831 2.163 2.150 1.00 98.62 283 ALA A N 1
ATOM 2151 C CA . ALA A 1 283 ? 6.845 1.263 2.682 1.00 98.62 283 ALA A CA 1
ATOM 2152 C C . ALA A 1 283 ? 6.781 1.263 4.213 1.00 98.62 283 ALA A C 1
ATOM 2154 O O . ALA A 1 283 ? 6.924 2.323 4.819 1.00 98.62 283 ALA A O 1
ATOM 2155 N N . MET A 1 284 ? 6.587 0.103 4.836 1.00 98.44 284 MET A N 1
ATOM 2156 C CA . MET A 1 284 ? 6.452 -0.084 6.289 1.00 98.44 284 MET A CA 1
ATOM 2157 C C . MET A 1 284 ? 7.442 -1.136 6.817 1.00 98.44 284 MET A C 1
ATOM 2159 O O . MET A 1 284 ? 8.157 -1.767 6.038 1.00 98.44 284 MET A O 1
ATOM 2163 N N . ASP A 1 285 ? 7.524 -1.311 8.137 1.00 97.81 285 ASP A N 1
ATOM 2164 C CA . ASP A 1 285 ? 8.485 -2.225 8.762 1.00 97.81 285 ASP A CA 1
ATOM 2165 C C . ASP A 1 285 ? 8.360 -3.673 8.219 1.00 97.81 285 ASP A C 1
ATOM 2167 O O . ASP A 1 285 ? 7.241 -4.186 8.102 1.00 97.81 285 ASP A O 1
ATOM 2171 N N . PRO A 1 286 ? 9.472 -4.374 7.908 1.00 97.69 286 PRO A N 1
ATOM 2172 C CA . PRO A 1 286 ? 9.414 -5.730 7.361 1.00 97.69 286 PRO A CA 1
ATOM 2173 C C . PRO A 1 286 ? 8.720 -6.754 8.270 1.00 97.69 286 PRO A C 1
ATOM 2175 O O . PRO A 1 286 ? 8.057 -7.663 7.771 1.00 97.69 286 PRO A O 1
ATOM 2178 N N . SER A 1 287 ? 8.839 -6.632 9.597 1.00 97.25 287 SER A N 1
ATOM 2179 C CA . SER A 1 287 ? 8.130 -7.509 10.540 1.00 97.25 287 SER A CA 1
ATOM 2180 C C . SER A 1 287 ? 6.624 -7.239 10.531 1.00 97.25 287 SER A C 1
ATOM 2182 O O . SER A 1 287 ? 5.829 -8.180 10.576 1.00 97.25 287 SER A O 1
ATOM 2184 N N . ALA A 1 288 ? 6.236 -5.974 10.357 1.00 98.12 288 ALA A N 1
ATOM 2185 C CA . ALA A 1 288 ? 4.850 -5.573 10.193 1.00 98.12 288 ALA A CA 1
ATOM 2186 C C . ALA A 1 288 ? 4.269 -6.066 8.855 1.00 98.12 288 ALA A C 1
ATOM 2188 O O . ALA A 1 288 ? 3.186 -6.645 8.858 1.00 98.12 288 ALA A O 1
ATOM 2189 N N . MET A 1 289 ? 4.982 -5.951 7.725 1.00 98.62 289 MET A N 1
ATOM 2190 C CA . MET A 1 289 ? 4.505 -6.518 6.448 1.00 98.62 289 MET A CA 1
ATOM 2191 C C . MET A 1 289 ? 4.281 -8.035 6.524 1.00 98.62 289 MET A C 1
ATOM 2193 O O . MET A 1 289 ? 3.269 -8.529 6.027 1.00 98.62 289 MET A O 1
ATOM 2197 N N . ARG A 1 290 ? 5.179 -8.782 7.183 1.00 98.00 290 ARG A N 1
ATOM 2198 C CA . ARG A 1 290 ? 5.010 -10.233 7.392 1.00 98.00 290 ARG A CA 1
ATOM 2199 C C . ARG A 1 290 ? 3.745 -10.559 8.174 1.00 98.00 290 ARG A C 1
ATOM 2201 O O . ARG A 1 290 ? 2.996 -11.453 7.790 1.00 98.00 290 ARG A O 1
ATOM 2208 N N . GLU A 1 291 ? 3.495 -9.847 9.270 1.00 98.12 291 GLU A N 1
ATOM 2209 C CA . GLU A 1 291 ? 2.291 -10.073 10.072 1.00 98.12 291 GLU A CA 1
ATOM 2210 C C . GLU A 1 291 ? 1.024 -9.636 9.320 1.00 98.12 291 GLU A C 1
ATOM 2212 O O . GLU A 1 291 ? -0.003 -10.311 9.385 1.00 98.12 291 GL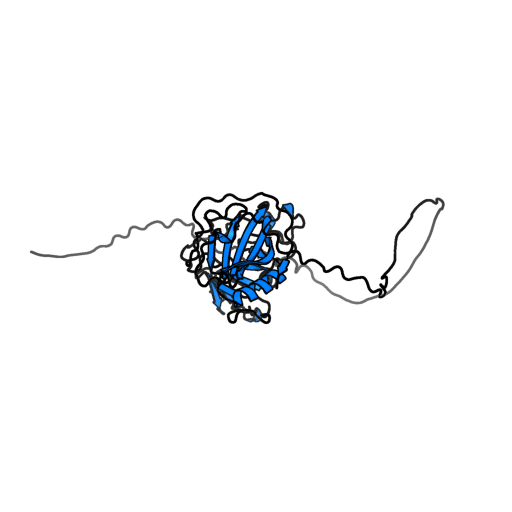U A O 1
ATOM 2217 N N . LEU A 1 292 ? 1.107 -8.575 8.514 1.00 98.50 292 LEU A N 1
ATOM 2218 C CA . LEU A 1 292 ? 0.005 -8.127 7.669 1.00 98.50 292 LEU A CA 1
ATOM 2219 C C . LEU A 1 292 ? -0.417 -9.187 6.641 1.00 98.50 292 LEU A C 1
ATOM 2221 O O . LEU A 1 292 ? -1.614 -9.409 6.454 1.00 98.50 292 LEU A O 1
ATOM 2225 N N . LEU A 1 293 ? 0.538 -9.894 6.028 1.00 98.69 293 LEU A N 1
ATOM 2226 C CA . LEU A 1 293 ? 0.241 -11.005 5.117 1.00 98.69 293 LEU A CA 1
ATOM 2227 C C . LEU A 1 293 ? -0.476 -12.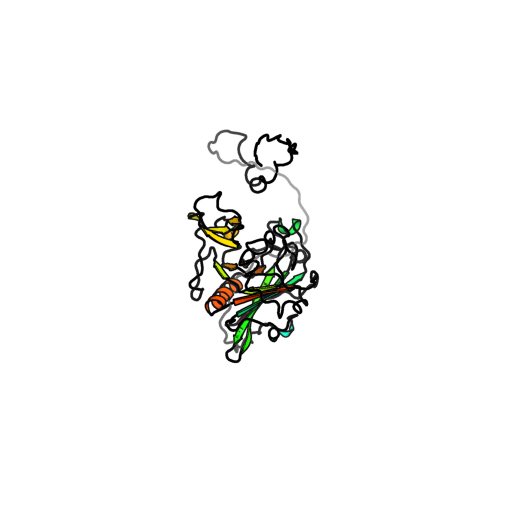167 5.830 1.00 98.69 293 LEU A C 1
ATOM 2229 O O . LEU A 1 293 ? -1.402 -12.747 5.263 1.00 98.69 293 LEU A O 1
ATOM 2233 N N . LYS A 1 294 ? -0.164 -12.453 7.101 1.00 98.19 294 LYS A N 1
ATOM 2234 C CA . LYS A 1 294 ? -0.928 -13.436 7.898 1.00 98.19 294 LYS A CA 1
ATOM 2235 C C . LYS A 1 294 ? -2.349 -12.971 8.225 1.00 98.19 294 LYS A C 1
ATOM 2237 O O . LYS A 1 294 ? -3.245 -13.799 8.384 1.00 98.19 294 LYS A O 1
ATOM 2242 N N . TRP A 1 295 ? -2.586 -11.663 8.338 1.00 97.94 295 TRP A N 1
ATOM 2243 C CA . TRP A 1 295 ? -3.940 -11.113 8.479 1.00 97.94 295 TRP A CA 1
ATOM 2244 C C . TRP A 1 295 ? -4.718 -11.106 7.161 1.00 97.94 295 TRP A C 1
ATOM 2246 O O . TRP A 1 295 ? -5.924 -11.345 7.185 1.00 97.94 295 TRP A O 1
ATOM 2256 N N . TYR A 1 296 ? -4.045 -10.923 6.022 1.00 98.31 296 TYR A N 1
ATOM 2257 C CA . TYR A 1 296 ? -4.627 -11.127 4.692 1.00 98.31 296 TYR A CA 1
ATOM 2258 C C . TYR A 1 296 ? -5.063 -12.595 4.493 1.00 98.31 296 TYR A C 1
ATOM 2260 O O . TYR A 1 296 ? -6.173 -12.858 4.040 1.00 98.31 296 TYR A O 1
ATOM 2268 N N . ALA A 1 297 ? -4.257 -13.571 4.931 1.00 97.88 297 ALA A N 1
ATOM 2269 C CA . ALA A 1 297 ? -4.595 -15.000 4.846 1.00 97.88 297 ALA A CA 1
ATOM 2270 C C . ALA A 1 297 ? -5.884 -15.404 5.599 1.00 97.88 297 ALA A C 1
ATOM 2272 O O . ALA A 1 297 ? -6.459 -16.458 5.335 1.00 97.88 297 ALA A O 1
ATOM 2273 N N . LYS A 1 298 ? -6.348 -14.577 6.546 1.00 96.56 298 LYS A N 1
ATOM 2274 C CA . LYS A 1 298 ? -7.555 -14.819 7.358 1.00 96.56 298 LYS A CA 1
ATOM 2275 C C . LYS A 1 298 ? -8.836 -14.241 6.730 1.00 96.56 298 LYS A C 1
ATOM 2277 O O . LYS A 1 298 ? -9.916 -14.421 7.295 1.00 96.56 298 LYS A O 1
ATOM 2282 N N . GLY A 1 299 ? -8.748 -13.569 5.578 1.00 97.06 299 GLY A N 1
ATOM 2283 C CA . GLY A 1 299 ? -9.893 -13.109 4.789 1.00 97.06 299 GLY A CA 1
ATOM 2284 C C . GLY A 1 299 ? -9.703 -11.722 4.174 1.00 97.06 299 GLY A C 1
ATOM 2285 O O . GLY A 1 299 ? -8.621 -11.146 4.218 1.00 97.06 299 GLY A O 1
ATOM 2286 N N . ALA A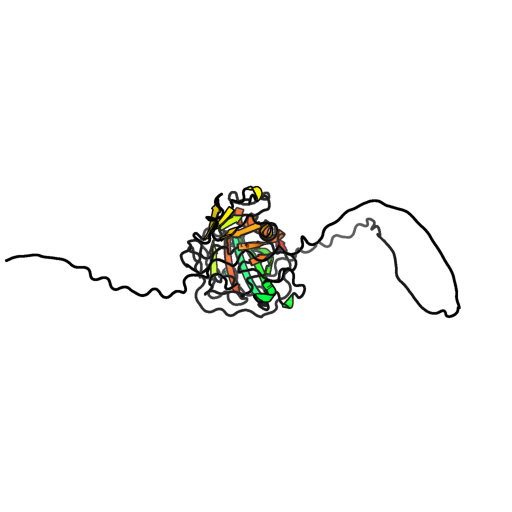 1 300 ? -10.774 -11.173 3.593 1.00 98.00 300 ALA A N 1
ATOM 2287 C CA . ALA A 1 300 ? -10.698 -9.953 2.792 1.00 98.00 300 ALA A CA 1
ATOM 2288 C C . ALA A 1 300 ? -10.093 -8.767 3.567 1.00 98.00 300 ALA A C 1
ATOM 2290 O O . ALA A 1 300 ? -10.582 -8.382 4.640 1.00 98.00 300 ALA A O 1
ATOM 2291 N N . LEU A 1 301 ? -9.035 -8.196 2.985 1.00 98.69 301 LEU A N 1
ATOM 2292 C CA . LEU A 1 301 ? -8.287 -7.059 3.502 1.00 98.69 301 LEU A CA 1
ATOM 2293 C C . LEU A 1 301 ? -8.578 -5.816 2.659 1.00 98.69 301 LEU A C 1
ATOM 2295 O O . LEU A 1 301 ? -8.527 -5.857 1.429 1.00 98.69 301 LEU A O 1
ATOM 2299 N N . TYR A 1 302 ? -8.850 -4.707 3.335 1.00 98.75 302 TYR A N 1
ATOM 2300 C CA . TYR A 1 302 ? -9.122 -3.410 2.726 1.00 98.75 302 TYR A CA 1
ATOM 2301 C C . TYR A 1 302 ? -8.062 -2.393 3.142 1.00 98.75 302 TYR A C 1
ATOM 2303 O O . TYR A 1 302 ? -7.548 -2.470 4.256 1.00 98.75 302 TYR A O 1
ATOM 2311 N N . VAL A 1 303 ? -7.730 -1.451 2.261 1.00 98.81 303 VAL A N 1
ATOM 2312 C CA . VAL A 1 303 ? -6.725 -0.407 2.502 1.00 98.81 303 VAL A CA 1
ATOM 2313 C C . VAL A 1 303 ? -7.373 0.960 2.318 1.00 98.81 303 VAL A C 1
ATOM 2315 O O . VAL A 1 303 ? -7.777 1.306 1.210 1.00 98.81 303 VAL A O 1
ATOM 2318 N N . ALA A 1 304 ? -7.459 1.729 3.402 1.00 98.81 304 ALA A N 1
ATOM 2319 C CA . ALA A 1 304 ? -7.774 3.152 3.398 1.00 98.81 304 ALA A CA 1
ATOM 2320 C C . ALA A 1 304 ? -6.474 3.964 3.365 1.00 98.81 304 ALA A C 1
ATOM 2322 O O . ALA A 1 304 ? -5.558 3.688 4.141 1.00 98.81 304 ALA A O 1
ATOM 2323 N N . GLN A 1 305 ? -6.393 4.985 2.515 1.00 98.69 305 GLN A N 1
ATOM 2324 C CA . GLN A 1 305 ? -5.239 5.885 2.433 1.00 98.69 305 GLN A CA 1
ATOM 2325 C C . GLN A 1 305 ? -5.711 7.339 2.396 1.00 98.69 305 GLN A C 1
ATOM 2327 O O . GLN A 1 305 ? -6.485 7.708 1.512 1.00 98.69 305 GLN A O 1
ATOM 2332 N N . ALA A 1 306 ? -5.247 8.164 3.340 1.00 98.25 306 ALA A N 1
ATOM 2333 C CA . ALA A 1 306 ? -5.480 9.609 3.347 1.00 98.25 306 ALA A CA 1
ATOM 2334 C C . ALA A 1 306 ? -4.372 10.365 4.105 1.00 98.25 306 ALA A C 1
ATOM 2336 O O . ALA A 1 306 ? -3.689 9.779 4.952 1.00 98.25 306 ALA A O 1
ATOM 2337 N N . PRO A 1 307 ? -4.209 11.679 3.862 1.00 97.12 307 PRO A N 1
ATOM 2338 C CA . PRO A 1 307 ? -3.471 12.539 4.773 1.00 97.12 307 PRO A CA 1
ATOM 2339 C C . PRO A 1 307 ? -4.098 12.537 6.174 1.00 97.12 307 PRO A C 1
ATOM 2341 O O . PRO A 1 307 ? -5.312 12.381 6.332 1.00 97.12 307 PRO A O 1
ATOM 2344 N N . GLU A 1 308 ? -3.272 12.778 7.185 1.00 95.31 308 GLU A N 1
ATOM 2345 C CA . GLU A 1 308 ? -3.705 12.970 8.567 1.00 95.31 308 GLU A CA 1
ATOM 2346 C C . GLU A 1 308 ? -4.830 14.021 8.676 1.00 95.31 308 GLU A C 1
ATOM 2348 O O . GLU A 1 308 ? -4.821 15.059 8.005 1.00 95.31 308 GLU A O 1
ATOM 2353 N N . GLY A 1 309 ? -5.851 13.690 9.472 1.00 95.12 309 GLY A N 1
ATOM 2354 C CA . GLY A 1 309 ? -7.071 14.472 9.680 1.00 95.12 309 GLY A CA 1
ATOM 2355 C C . GLY A 1 309 ? -8.105 14.423 8.547 1.00 95.12 309 GLY A C 1
ATOM 2356 O O . GLY A 1 309 ? -9.177 15.002 8.696 1.00 95.12 309 GLY A O 1
ATOM 2357 N N . GLN A 1 310 ? -7.828 13.761 7.416 1.00 97.06 310 GLN A N 1
ATOM 2358 C CA . GLN A 1 310 ? -8.602 13.941 6.174 1.00 97.06 310 GLN A CA 1
ATOM 2359 C C . GLN A 1 310 ? -9.337 12.679 5.692 1.00 97.06 310 GLN A C 1
ATOM 2361 O O . GLN A 1 310 ? -9.527 12.472 4.497 1.00 97.06 310 GLN A O 1
ATOM 2366 N N . PHE A 1 311 ? -9.820 11.846 6.615 1.00 97.94 311 PHE A N 1
ATOM 2367 C CA . PHE A 1 311 ? -10.566 10.622 6.283 1.00 97.94 311 PHE A CA 1
ATOM 2368 C C . PHE A 1 311 ? -12.061 10.826 5.986 1.00 97.94 311 PHE A C 1
ATOM 2370 O O . PHE A 1 311 ? -12.716 9.887 5.541 1.00 97.94 311 PHE A O 1
ATOM 2377 N N . GLU A 1 312 ? -12.606 12.036 6.168 1.00 97.94 312 GLU A N 1
ATOM 2378 C CA . GLU A 1 312 ? -14.050 12.309 6.055 1.00 97.94 312 GLU A CA 1
ATOM 2379 C C . GLU A 1 312 ? -14.652 11.849 4.716 1.00 97.94 312 GLU A C 1
ATOM 2381 O O . GLU A 1 312 ? -15.658 11.143 4.689 1.00 97.94 312 GLU A O 1
ATOM 2386 N N . ALA A 1 313 ? -13.987 12.174 3.604 1.00 97.38 313 ALA A N 1
ATOM 2387 C CA . ALA A 1 313 ? -14.403 11.759 2.265 1.00 97.38 313 ALA A CA 1
ATOM 2388 C C . ALA A 1 313 ? -13.951 10.334 1.881 1.00 97.38 313 ALA A C 1
ATOM 2390 O O . ALA A 1 313 ? -14.285 9.868 0.796 1.00 97.38 313 ALA A O 1
ATOM 2391 N N . VAL A 1 314 ? -13.205 9.638 2.749 1.00 98.44 314 VAL A N 1
ATOM 2392 C CA . VAL A 1 314 ? -12.694 8.273 2.523 1.00 98.44 314 VAL A CA 1
ATOM 2393 C C . VAL A 1 314 ? -13.557 7.219 3.221 1.00 98.44 314 VAL A C 1
ATOM 2395 O O . VAL A 1 314 ? -13.720 6.128 2.679 1.00 98.44 314 VAL A O 1
ATOM 2398 N N . TYR A 1 315 ? -14.179 7.540 4.365 1.00 98.44 315 TYR A N 1
ATOM 2399 C CA . TYR A 1 315 ? -14.991 6.597 5.152 1.00 98.44 315 TYR A CA 1
ATOM 2400 C C . TYR A 1 315 ? -16.058 5.845 4.341 1.00 98.44 315 TYR A C 1
ATOM 2402 O O . TYR A 1 315 ? -16.281 4.662 4.584 1.00 98.44 315 TYR A O 1
ATOM 2410 N N . GLY A 1 316 ? -16.710 6.513 3.384 1.00 97.31 316 GLY A N 1
ATOM 2411 C CA . GLY A 1 316 ? -17.730 5.924 2.507 1.00 97.31 316 GLY A CA 1
ATOM 2412 C C . GLY A 1 316 ? -17.267 5.633 1.074 1.00 97.31 316 GLY A C 1
ATOM 2413 O O . GLY A 1 316 ? -18.096 5.281 0.242 1.00 97.31 316 GLY A O 1
ATOM 2414 N N . ALA A 1 317 ? -15.983 5.816 0.755 1.00 97.12 317 ALA A N 1
ATOM 2415 C CA . ALA A 1 317 ? -15.477 5.837 -0.622 1.00 97.12 317 ALA A CA 1
ATOM 2416 C C . ALA A 1 317 ? -14.862 4.507 -1.082 1.00 97.12 317 ALA A C 1
ATOM 2418 O O . ALA A 1 317 ? -13.872 4.501 -1.814 1.00 97.12 317 ALA A O 1
ATOM 2419 N N . PHE A 1 318 ? -15.428 3.377 -0.648 1.00 98.06 318 PHE A N 1
ATOM 2420 C CA . PHE A 1 318 ? -15.000 2.076 -1.149 1.00 98.06 318 PHE A CA 1
ATOM 2421 C C . PHE A 1 318 ? -15.238 1.967 -2.666 1.00 98.06 318 PHE A C 1
ATOM 2423 O O . PHE A 1 318 ? -16.369 2.123 -3.128 1.00 98.06 318 PHE A O 1
ATOM 2430 N N . SER A 1 319 ? -14.187 1.645 -3.427 1.00 95.94 319 SER A N 1
ATOM 2431 C CA . SER A 1 319 ? -14.284 1.313 -4.852 1.00 95.94 319 SER A CA 1
ATOM 2432 C C . SER A 1 319 ? -13.723 -0.078 -5.155 1.00 95.94 319 SER A C 1
ATOM 2434 O O . SER A 1 319 ? -12.549 -0.364 -4.919 1.00 95.94 319 SER A O 1
ATOM 2436 N N . GLU A 1 320 ? -14.560 -0.916 -5.773 1.00 90.75 320 GLU A N 1
ATOM 2437 C CA . GLU A 1 320 ? -14.187 -2.231 -6.318 1.00 90.75 320 GLU A CA 1
ATOM 2438 C C . GLU A 1 320 ? -13.264 -2.116 -7.551 1.00 90.75 320 GLU A C 1
ATOM 2440 O O . GLU A 1 320 ? -12.452 -3.004 -7.809 1.00 90.75 320 GLU A O 1
ATOM 2445 N N . ASN A 1 321 ? -13.358 -1.011 -8.304 1.00 86.81 321 ASN A N 1
ATOM 2446 C CA . ASN A 1 321 ? -12.532 -0.757 -9.492 1.00 86.81 321 ASN A CA 1
ATOM 2447 C C . ASN A 1 321 ? -11.161 -0.149 -9.160 1.00 86.81 321 ASN A C 1
ATOM 2449 O O . ASN A 1 321 ? -10.268 -0.154 -10.012 1.00 86.81 321 ASN A O 1
ATOM 2453 N N . GLY A 1 322 ? -10.989 0.362 -7.938 1.00 90.44 322 GLY A N 1
ATOM 2454 C CA . GLY A 1 322 ? -9.775 1.052 -7.514 1.00 90.44 322 GLY A CA 1
ATOM 2455 C C . GLY A 1 322 ? -9.796 2.571 -7.733 1.00 90.44 322 GLY A C 1
ATOM 2456 O O . GLY A 1 322 ? -8.732 3.164 -7.899 1.00 90.44 322 GLY A O 1
ATOM 2457 N N . ASP A 1 323 ? -10.975 3.199 -7.782 1.00 93.88 323 ASP A N 1
ATOM 2458 C CA . ASP A 1 323 ? -11.131 4.651 -7.973 1.00 93.88 323 ASP A CA 1
ATOM 2459 C C . ASP A 1 323 ? -10.622 5.441 -6.750 1.00 93.88 323 ASP A C 1
ATOM 2461 O O . ASP A 1 323 ? -10.841 5.029 -5.611 1.00 93.88 323 ASP A O 1
ATOM 2465 N N . SER A 1 324 ? -9.991 6.602 -6.952 1.00 96.12 324 SER A N 1
ATOM 2466 C CA . SER A 1 324 ? -9.642 7.507 -5.843 1.00 96.12 324 SER A CA 1
ATOM 2467 C C . SER A 1 324 ? -10.885 8.047 -5.121 1.00 96.12 324 SER A C 1
ATOM 2469 O O . SER A 1 324 ? -11.931 8.252 -5.740 1.00 96.12 324 SER A O 1
ATOM 2471 N N . ALA A 1 325 ? -10.758 8.378 -3.832 1.00 96.94 325 ALA A N 1
ATOM 2472 C CA . ALA A 1 325 ? -11.844 9.015 -3.087 1.00 96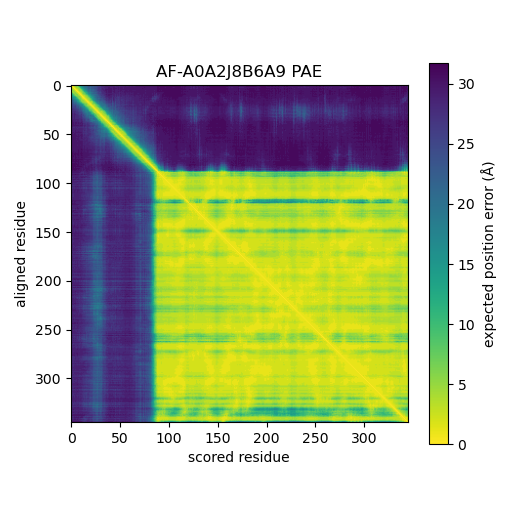.94 325 ALA A CA 1
ATOM 2473 C C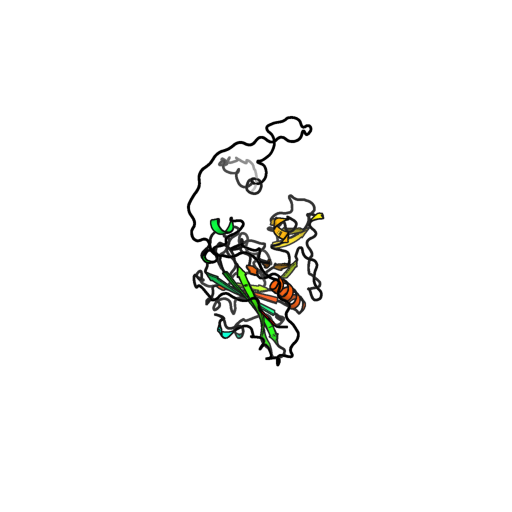 . ALA A 1 325 ? -12.224 10.396 -3.669 1.00 96.94 325 ALA A C 1
ATOM 2475 O O . ALA A 1 325 ? -11.349 11.175 -4.078 1.00 96.94 325 ALA A O 1
ATOM 2476 N N . PRO A 1 326 ? -13.525 10.743 -3.671 1.00 95.25 326 PRO A N 1
ATOM 2477 C CA . PRO A 1 326 ? -13.993 12.061 -4.078 1.00 95.25 326 PRO A CA 1
ATOM 2478 C C . PRO A 1 326 ? -13.567 13.142 -3.072 1.00 95.25 326 PRO A C 1
ATOM 2480 O O . PRO A 1 326 ? -13.113 12.856 -1.968 1.00 95.25 326 PRO A O 1
ATOM 2483 N N . GLY A 1 327 ? -13.759 14.408 -3.444 1.00 94.50 327 GLY A N 1
ATOM 2484 C CA . GLY A 1 327 ? -13.502 15.554 -2.570 1.00 94.50 327 GLY A CA 1
ATOM 2485 C C . GLY A 1 327 ? -12.137 16.215 -2.776 1.00 94.50 327 GLY A C 1
ATOM 2486 O O . GLY A 1 327 ? -11.481 16.045 -3.809 1.00 94.50 327 GLY A O 1
ATOM 2487 N N . THR A 1 328 ? -11.749 17.021 -1.790 1.00 94.44 328 THR A N 1
ATOM 2488 C CA . THR A 1 328 ? -10.541 17.853 -1.801 1.00 94.44 328 THR A CA 1
ATOM 2489 C C . THR A 1 328 ? -9.661 17.466 -0.625 1.00 94.44 328 THR A C 1
ATOM 2491 O O . THR A 1 328 ? -10.138 17.423 0.505 1.00 94.44 328 THR A O 1
ATOM 2494 N N . PHE A 1 329 ? -8.381 17.237 -0.903 1.00 95.94 329 PHE A N 1
ATOM 2495 C CA . PHE A 1 329 ? -7.369 16.876 0.081 1.00 95.94 329 PHE A CA 1
ATOM 2496 C C . PHE A 1 329 ? -6.190 17.844 -0.029 1.00 95.94 329 PHE A C 1
ATOM 2498 O O . PHE A 1 329 ? -5.855 18.296 -1.126 1.00 95.94 329 PHE A O 1
ATOM 2505 N N . SER A 1 330 ? -5.559 18.128 1.104 1.00 91.81 330 SER A N 1
ATOM 2506 C CA . SER A 1 330 ? -4.369 18.968 1.228 1.00 91.81 330 SER A CA 1
ATOM 2507 C C . SER A 1 330 ? -3.216 18.142 1.809 1.00 91.81 330 SER A C 1
ATOM 2509 O O . SER A 1 330 ? -3.458 17.325 2.702 1.00 91.81 330 SER A O 1
ATOM 2511 N N . PRO A 1 331 ? -1.957 18.344 1.380 1.00 84.81 331 PRO A N 1
ATOM 2512 C CA . PRO A 1 331 ? -0.811 17.693 2.012 1.00 84.81 331 PRO A CA 1
ATOM 2513 C C . PRO A 1 331 ? -0.743 18.014 3.513 1.00 84.81 331 PRO A C 1
ATOM 2515 O O . PRO A 1 331 ? -0.812 19.184 3.891 1.00 84.81 331 PRO A O 1
ATOM 2518 N N . SER A 1 332 ? -0.581 16.999 4.371 1.00 83.31 332 SER A N 1
ATOM 2519 C CA . SER A 1 332 ? -0.303 17.238 5.792 1.00 83.31 332 SER A CA 1
ATOM 2520 C C . SER A 1 332 ? 1.197 17.460 6.000 1.00 83.31 332 SER A C 1
ATOM 2522 O O . SER A 1 332 ? 2.019 16.566 5.792 1.00 83.31 332 SER A O 1
ATOM 2524 N N . GLN A 1 333 ? 1.547 18.674 6.426 1.00 77.94 333 GLN A N 1
ATOM 2525 C CA . GLN A 1 333 ? 2.888 19.041 6.901 1.00 77.94 333 GLN A CA 1
ATOM 2526 C C . GLN A 1 333 ? 3.031 18.859 8.421 1.00 77.94 333 GLN A C 1
ATOM 2528 O O . GLN A 1 333 ? 4.051 19.231 9.003 1.00 77.94 333 GLN A O 1
ATOM 2533 N N . ARG A 1 334 ? 2.010 18.303 9.091 1.00 83.81 334 ARG A N 1
ATOM 2534 C CA . ARG A 1 334 ? 2.040 18.072 10.533 1.00 83.81 334 ARG A CA 1
ATOM 2535 C C . ARG A 1 334 ? 3.166 17.096 10.868 1.00 83.81 334 ARG A C 1
ATOM 2537 O O . ARG A 1 334 ? 3.256 16.020 10.283 1.00 83.81 334 ARG A O 1
ATOM 2544 N N . GLN A 1 335 ? 4.008 17.471 11.824 1.00 83.62 335 GLN A N 1
ATOM 2545 C CA . GLN A 1 335 ? 4.943 16.544 12.451 1.00 83.62 335 GLN A CA 1
ATOM 2546 C C . GLN A 1 335 ? 4.185 15.788 13.542 1.00 83.62 335 GLN A C 1
ATOM 2548 O O . GLN A 1 335 ? 3.543 16.408 14.393 1.00 83.62 335 GLN A O 1
ATOM 2553 N N . MET A 1 336 ? 4.231 14.460 13.496 1.00 82.75 336 MET A N 1
ATOM 2554 C CA . MET A 1 336 ? 3.656 13.585 14.518 1.00 82.75 336 MET A CA 1
ATOM 2555 C C . MET A 1 336 ? 4.780 12.936 15.334 1.00 82.75 336 MET A C 1
ATOM 2557 O O . MET A 1 336 ? 5.903 12.848 14.830 1.00 82.75 336 MET A O 1
ATOM 2561 N N . PRO A 1 337 ? 4.507 12.470 16.568 1.00 80.00 337 PRO A N 1
ATOM 2562 C CA . PRO A 1 337 ? 5.455 11.654 17.319 1.00 80.00 337 PRO A CA 1
ATOM 2563 C C . PRO A 1 337 ? 5.921 10.435 16.515 1.00 80.00 337 PRO A C 1
ATOM 2565 O O . PRO A 1 337 ? 5.167 9.886 15.705 1.00 80.00 337 PRO A O 1
ATOM 2568 N N . ASP A 1 338 ? 7.154 9.991 16.761 1.00 80.50 338 ASP A N 1
ATOM 2569 C CA . ASP A 1 338 ? 7.688 8.799 16.109 1.00 80.50 338 ASP A CA 1
ATOM 2570 C C . ASP A 1 338 ? 6.811 7.578 16.424 1.00 80.50 338 ASP A C 1
ATOM 2572 O O . ASP A 1 338 ? 6.493 7.271 17.574 1.00 80.50 338 ASP A O 1
ATOM 2576 N N . THR A 1 339 ? 6.391 6.885 15.369 1.00 86.94 339 THR A N 1
ATOM 2577 C CA . THR A 1 339 ? 5.522 5.712 15.472 1.00 86.94 339 THR A CA 1
ATOM 2578 C C . THR A 1 339 ? 6.376 4.470 15.700 1.00 86.94 339 THR A C 1
ATOM 2580 O O . THR A 1 339 ? 7.212 4.135 14.866 1.00 86.94 339 THR A O 1
ATOM 2583 N N . ALA A 1 340 ? 6.151 3.759 16.804 1.00 91.25 340 ALA A N 1
ATOM 2584 C CA . ALA A 1 340 ? 6.769 2.456 17.037 1.00 91.25 340 ALA A CA 1
ATOM 2585 C C . ALA A 1 340 ? 6.054 1.344 16.249 1.00 91.25 340 ALA A C 1
ATOM 2587 O O . ALA A 1 340 ? 4.827 1.377 16.087 1.00 91.25 340 ALA A O 1
ATOM 2588 N N . THR A 1 341 ? 6.815 0.334 15.816 1.00 96.06 341 THR A N 1
ATOM 2589 C CA . THR A 1 341 ? 6.261 -0.942 15.344 1.00 96.06 341 THR A CA 1
ATOM 2590 C C . THR A 1 341 ? 5.702 -1.711 16.540 1.00 96.06 341 THR A C 1
ATOM 2592 O O . THR A 1 341 ? 6.446 -2.053 17.458 1.00 96.06 341 THR A O 1
ATOM 2595 N N . ILE A 1 342 ? 4.397 -1.982 16.536 1.00 96.50 342 ILE A N 1
ATOM 2596 C CA . ILE A 1 342 ? 3.684 -2.719 17.588 1.00 96.50 342 ILE A CA 1
ATOM 2597 C C . ILE A 1 342 ? 2.880 -3.830 16.916 1.00 96.50 342 ILE A C 1
ATOM 2599 O O . ILE A 1 342 ? 2.068 -3.555 16.033 1.00 96.50 342 ILE A O 1
ATOM 2603 N N . LEU A 1 343 ? 3.087 -5.077 17.342 1.00 95.75 343 LEU A N 1
ATOM 2604 C CA . LEU A 1 343 ? 2.365 -6.254 16.855 1.00 95.75 343 LEU A CA 1
ATOM 2605 C C . LEU A 1 343 ? 1.604 -6.878 18.030 1.00 95.75 343 LEU A C 1
ATOM 2607 O O . LEU A 1 343 ? 2.215 -7.225 19.038 1.00 95.75 343 LEU A O 1
ATOM 2611 N N . VAL A 1 344 ? 0.282 -7.009 17.906 1.00 91.56 344 VAL A N 1
ATOM 2612 C CA . VAL A 1 344 ? -0.608 -7.543 18.949 1.00 91.56 344 VAL A CA 1
ATOM 2613 C C . VAL A 1 344 ? -1.194 -8.883 18.465 1.00 91.56 344 VAL A C 1
ATOM 2615 O O . VAL A 1 344 ? -2.014 -8.853 17.542 1.00 91.56 344 VAL A O 1
ATOM 2618 N N . PRO A 1 345 ? -0.805 -10.034 19.056 1.00 71.44 345 PRO A N 1
ATOM 2619 C CA . PRO A 1 345 ? -1.161 -11.385 18.581 1.00 71.44 345 PRO A CA 1
ATOM 2620 C C . PRO A 1 345 ? -2.664 -11.685 18.421 1.00 71.44 345 PRO A C 1
ATOM 2622 O O . PRO A 1 345 ? -3.434 -11.413 19.371 1.00 71.44 345 PRO A O 1
#

Secondary structure (DSSP, 8-state):
--------------PPPS----SS-SS--SS--S--S------------------------------------------------------GGG-SS-GGG----TT--EEEEEEEE-----HHHHTSS----GGGS-EEEEEEEEE-TTS-EEEEEEEEEE-BTT-EESS--TTS-PEE-EEEE-EEEEESSPPPTT--TT-EE--GGG--EEEETTTSSEEE-S-TTT--EE-TTSTTHHHHTSSEEE--TTTT--STTS-S--EEEE--TT---BSSSEEE-HHHHHHHHHHHTTS-EEEEEEETT--TTTTT-B-SS-PPPSS---------PPPPPEE--